Protein AF-A0AAU4K031-F1 (afdb_monomer_lite)

Sequence (189 aa):
MTPINFVARLWKDGKQGGTPITAAALNRLEDVIVAIIAAVSSKADLVAGKVPVDQLPERAIVRYLGSVASQSAMLALGGDESDWCVRTDTGTHWVIVGSNPTQIGSWKQIPLPLDAMSKAVADASYAPANPDVVINRDSGGVVTSVVENGLSTVLTRNSDGSLATVKRGDAPTKTVTRNSAGQITGVSA

Foldseek 3Di:
DDDDDDDDDQDAPDPPRHDRQDPVNVVVVVVVVVVVCVVPVVDADDDVNDGDPVPDPPPPPAAEQEEDQDPQRQLVTDDAFNHKYAHPVVRWIKGQCDGRSNDCVRIDIDDDPPVPDDVVNCCVPPPPPPVQWDFDADPVRHTQWIGGNNKIWGWDADPVRHTAWIDIHPDDIWGFDADPVRHTPDIDD

Organism: NCBI:txid1603258

Secondary structure (DSSP, 8-state):
----PPP----BSTTTT-PBPPHHHHHHHHHHHHHHHHHHHTS---BTTB--GGGS-S-----EEEEESSHHHHTT----TT-EEEETTTTEEEEE-SS-TTSGGGEEEEPPTTTT--HHHHHHHHS---TTEEEEE-TTS-EEEEEETTEEEEEEE-TTS-EEEEEETTSPPEEEEE-TTS-EEEEE-

Radius of gyration: 43.63 Å; chains: 1; bounding box: 110×40×116 Å

Structure (mmCIF, N/CA/C/O backbone):
data_AF-A0AAU4K031-F1
#
_entry.id   AF-A0AAU4K031-F1
#
loop_
_atom_site.group_PDB
_atom_site.id
_atom_site.type_symbol
_atom_site.label_atom_id
_atom_site.label_alt_id
_atom_site.label_comp_id
_atom_site.label_asym_id
_atom_site.label_entity_id
_atom_site.label_seq_id
_atom_site.pdbx_PDB_ins_code
_atom_site.Cartn_x
_atom_site.Cartn_y
_atom_site.Cartn_z
_atom_site.occupancy
_atom_site.B_iso_or_equiv
_atom_site.auth_seq_id
_atom_site.auth_comp_id
_atom_site.auth_asym_id
_atom_site.auth_atom_id
_atom_site.pdbx_PDB_model_num
ATOM 1 N N . MET A 1 1 ? 63.313 10.435 -70.907 1.00 53.31 1 MET A N 1
ATOM 2 C CA . MET A 1 1 ? 62.392 10.297 -69.758 1.00 53.31 1 MET A CA 1
ATOM 3 C C . MET A 1 1 ? 60.982 10.250 -70.309 1.00 53.31 1 MET A C 1
ATOM 5 O O . MET A 1 1 ? 60.543 11.239 -70.878 1.00 53.31 1 MET A O 1
ATOM 9 N N . THR A 1 2 ? 60.318 9.101 -70.239 1.00 53.84 2 THR A N 1
ATOM 10 C CA . THR A 1 2 ? 58.931 8.969 -70.709 1.00 53.84 2 THR A CA 1
ATOM 11 C C . THR A 1 2 ? 57.997 9.509 -69.622 1.00 53.84 2 THR A C 1
ATOM 13 O O . THR A 1 2 ? 58.198 9.142 -68.461 1.00 53.84 2 THR A O 1
ATOM 16 N N . PRO A 1 3 ? 57.017 10.377 -69.933 1.00 61.03 3 PRO A N 1
ATOM 17 C CA . PRO A 1 3 ? 56.119 10.912 -68.917 1.00 61.03 3 PRO A CA 1
ATOM 18 C C . PRO A 1 3 ? 55.279 9.782 -68.323 1.00 61.03 3 PRO A C 1
ATOM 20 O O . PRO A 1 3 ? 54.707 8.974 -69.057 1.00 61.03 3 PRO A O 1
ATOM 23 N N . ILE A 1 4 ? 55.193 9.724 -66.995 1.00 63.09 4 ILE A N 1
ATOM 24 C CA . ILE A 1 4 ? 54.251 8.832 -66.319 1.00 63.09 4 ILE A CA 1
ATOM 25 C C . ILE A 1 4 ? 52.882 9.512 -66.365 1.00 63.09 4 ILE A C 1
ATOM 27 O O . ILE A 1 4 ? 52.671 10.538 -65.724 1.00 63.09 4 ILE A O 1
ATOM 31 N N . ASN A 1 5 ? 51.956 8.940 -67.132 1.00 69.25 5 ASN A N 1
ATOM 32 C CA . ASN A 1 5 ? 50.565 9.379 -67.166 1.00 69.25 5 ASN A CA 1
ATOM 33 C C . ASN A 1 5 ? 49.775 8.670 -66.061 1.00 69.25 5 ASN A C 1
ATOM 35 O O . ASN A 1 5 ? 49.646 7.445 -66.072 1.00 69.25 5 ASN A O 1
ATOM 39 N N . PHE A 1 6 ? 49.210 9.436 -65.127 1.00 59.28 6 PHE A N 1
ATOM 40 C CA . PHE A 1 6 ? 48.265 8.913 -64.143 1.00 59.28 6 PHE A CA 1
ATOM 41 C C . PHE A 1 6 ? 46.843 9.023 -64.696 1.00 59.28 6 PHE A C 1
ATOM 43 O O . PHE A 1 6 ? 46.338 10.117 -64.931 1.00 59.28 6 PHE A O 1
ATOM 50 N N . VAL A 1 7 ? 46.188 7.881 -64.903 1.00 70.31 7 VAL A N 1
ATOM 51 C CA . VAL A 1 7 ? 44.761 7.833 -65.243 1.00 70.31 7 VAL A CA 1
ATOM 52 C C . VAL A 1 7 ? 43.967 7.845 -63.942 1.00 70.31 7 VAL A C 1
ATOM 54 O O . VAL A 1 7 ? 44.201 7.001 -63.073 1.00 70.31 7 VAL A O 1
ATOM 57 N N . ALA A 1 8 ? 43.028 8.783 -63.804 1.00 61.84 8 ALA A N 1
ATOM 58 C CA . ALA A 1 8 ? 42.133 8.830 -62.655 1.00 61.84 8 ALA A CA 1
ATOM 59 C C . ALA A 1 8 ? 41.358 7.507 -62.558 1.00 61.84 8 ALA A C 1
ATOM 61 O O . ALA A 1 8 ? 40.587 7.151 -63.451 1.00 61.84 8 ALA A O 1
ATOM 62 N N . ARG A 1 9 ? 41.585 6.749 -61.482 1.00 58.91 9 ARG A N 1
ATOM 63 C CA . ARG A 1 9 ? 40.807 5.542 -61.208 1.00 58.91 9 ARG A CA 1
ATOM 64 C C . ARG A 1 9 ? 39.519 5.953 -60.511 1.00 58.91 9 ARG A C 1
ATOM 66 O O . ARG A 1 9 ? 39.551 6.455 -59.393 1.00 58.91 9 ARG A O 1
ATOM 73 N N . LEU A 1 10 ? 38.392 5.739 -61.183 1.00 61.84 10 LEU A N 1
ATOM 74 C CA . LEU A 1 10 ? 37.075 5.863 -60.569 1.00 61.84 10 LEU A CA 1
ATOM 75 C C . LEU A 1 10 ? 36.896 4.674 -59.622 1.00 61.84 10 LEU A C 1
ATOM 77 O O . LEU A 1 10 ? 36.988 3.521 -60.049 1.00 61.84 10 LEU A O 1
ATOM 81 N N . TRP A 1 11 ? 36.692 4.954 -58.337 1.00 57.28 11 TRP A N 1
ATOM 82 C CA . TRP A 1 11 ? 36.375 3.936 -57.342 1.00 57.28 11 TRP A CA 1
ATOM 83 C C . TRP A 1 11 ? 35.035 3.298 -57.728 1.00 57.28 11 TRP A C 1
ATOM 85 O O . TRP A 1 11 ? 33.999 3.961 -57.743 1.00 57.28 11 TRP A O 1
ATOM 95 N N . LYS A 1 12 ? 35.079 2.030 -58.140 1.00 58.56 12 LYS A N 1
ATOM 96 C CA . LYS A 1 12 ? 33.889 1.247 -58.485 1.00 58.56 12 LYS A CA 1
ATOM 97 C C . LYS A 1 12 ? 33.329 0.591 -57.229 1.00 58.56 12 LYS A C 1
ATOM 99 O O . LYS A 1 12 ? 34.105 0.230 -56.342 1.00 58.56 12 LYS A O 1
ATOM 104 N N . ASP A 1 13 ? 32.014 0.410 -57.160 1.00 58.94 13 ASP A N 1
ATOM 105 C CA . ASP A 1 13 ? 31.416 -0.361 -56.078 1.00 58.94 13 ASP A CA 1
ATOM 106 C C . ASP A 1 13 ? 31.637 -1.876 -56.293 1.00 58.94 13 ASP A C 1
ATOM 108 O O . ASP A 1 13 ? 31.556 -2.424 -57.395 1.00 58.94 13 ASP A O 1
ATOM 112 N N . GLY A 1 14 ? 32.002 -2.568 -55.213 1.00 57.34 14 GLY A N 1
ATOM 113 C CA . GLY A 1 14 ? 32.128 -4.025 -55.183 1.00 57.34 14 GLY A CA 1
ATOM 114 C C . GLY A 1 14 ? 33.352 -4.640 -55.885 1.00 57.34 14 GLY A C 1
ATOM 115 O O . GLY A 1 14 ? 34.103 -4.024 -56.638 1.00 57.34 14 GLY A O 1
ATOM 116 N N . LYS A 1 15 ? 33.550 -5.941 -55.629 1.00 57.31 15 LYS A N 1
ATOM 117 C CA . LYS A 1 15 ? 34.706 -6.740 -56.087 1.00 57.31 15 LYS A CA 1
ATOM 118 C C . LYS A 1 15 ? 34.714 -7.014 -57.608 1.00 57.31 15 LYS A C 1
ATOM 120 O O . LYS A 1 15 ? 35.645 -7.647 -58.094 1.00 57.31 15 LYS A O 1
ATOM 125 N N . GLN A 1 16 ? 33.693 -6.576 -58.358 1.00 50.31 16 GLN A N 1
ATOM 126 C CA . GLN A 1 16 ? 33.458 -6.960 -59.764 1.00 50.31 16 GLN A CA 1
ATOM 127 C C . GLN A 1 16 ? 33.049 -5.805 -60.703 1.00 50.31 16 GLN A C 1
ATOM 129 O O . GLN A 1 16 ? 32.442 -6.031 -61.743 1.00 50.31 16 GLN A O 1
ATOM 134 N N . GLY A 1 17 ? 33.439 -4.563 -60.408 1.00 56.44 17 GLY A N 1
ATOM 135 C CA . GLY A 1 17 ? 33.515 -3.533 -61.447 1.00 56.44 17 GLY A CA 1
ATOM 136 C C . GLY A 1 17 ? 32.193 -2.902 -61.910 1.00 56.44 17 GLY A C 1
ATOM 137 O O . GLY A 1 17 ? 32.091 -2.581 -63.101 1.00 56.44 17 GLY A O 1
ATOM 138 N N . GLY A 1 18 ? 31.262 -2.645 -60.984 1.00 58.38 18 GLY A N 1
ATOM 139 C CA . GLY A 1 18 ? 30.008 -1.920 -61.221 1.00 58.38 18 GLY A CA 1
ATOM 140 C C . GLY A 1 18 ? 30.163 -0.457 -61.668 1.00 58.38 18 GLY A C 1
ATOM 141 O O . GLY A 1 18 ? 31.274 0.056 -61.866 1.00 58.38 18 GLY A O 1
ATOM 142 N N . THR A 1 19 ? 29.023 0.203 -61.894 1.00 65.50 19 THR A N 1
ATOM 143 C CA . THR A 1 19 ? 28.936 1.631 -62.243 1.00 65.50 19 THR A CA 1
ATOM 144 C C . THR A 1 19 ? 29.619 2.469 -61.157 1.00 65.50 19 THR A C 1
ATOM 146 O O . THR A 1 19 ? 29.352 2.243 -59.979 1.00 65.50 19 THR A O 1
ATOM 149 N N . PRO A 1 20 ? 30.486 3.441 -61.503 1.00 69.50 20 PRO A N 1
ATOM 150 C CA . PRO A 1 20 ? 31.055 4.344 -60.510 1.00 69.50 20 PRO A CA 1
ATOM 151 C C . PRO A 1 20 ? 29.947 5.006 -59.693 1.00 69.50 20 PRO A C 1
ATOM 153 O O . PRO A 1 20 ? 28.990 5.535 -60.267 1.00 69.50 20 PRO A O 1
ATOM 156 N N . ILE A 1 21 ? 30.078 4.996 -58.367 1.00 73.94 21 ILE A N 1
ATOM 157 C CA . ILE A 1 21 ? 29.174 5.766 -57.518 1.00 73.94 21 ILE A CA 1
ATOM 158 C C . ILE A 1 21 ? 29.272 7.240 -57.926 1.00 73.94 21 ILE A C 1
ATOM 160 O O . ILE A 1 21 ? 30.362 7.803 -58.044 1.00 73.94 21 ILE A O 1
ATOM 164 N N . THR A 1 22 ? 28.134 7.861 -58.223 1.00 82.00 22 THR A N 1
ATOM 165 C CA . THR A 1 22 ? 28.116 9.279 -58.589 1.00 82.00 22 THR A CA 1
ATOM 166 C C . THR A 1 22 ? 28.330 10.131 -57.341 1.00 82.00 22 THR A C 1
ATOM 168 O O . THR A 1 22 ? 27.946 9.733 -56.243 1.00 82.00 22 THR A O 1
ATOM 171 N N . ALA A 1 23 ? 28.879 11.339 -57.497 1.00 81.00 23 ALA A N 1
ATOM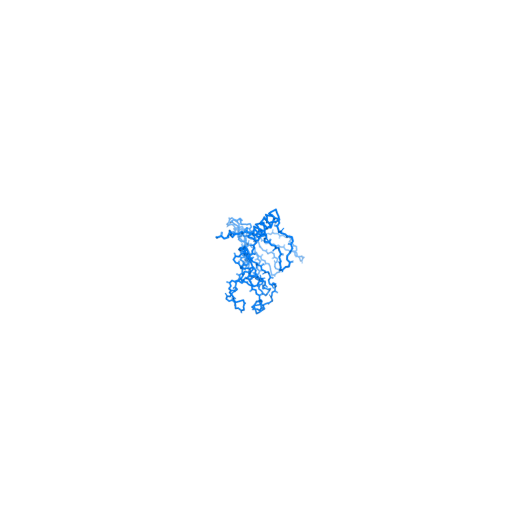 172 C CA . ALA A 1 23 ? 29.005 12.286 -56.384 1.00 81.00 23 ALA A CA 1
ATOM 173 C C . ALA A 1 23 ? 27.648 12.566 -55.707 1.00 81.00 23 ALA A C 1
ATOM 175 O O . ALA A 1 23 ? 27.561 12.648 -54.490 1.00 81.00 23 ALA A O 1
ATOM 176 N N . ALA A 1 24 ? 26.562 12.618 -56.485 1.00 82.31 24 ALA A N 1
ATOM 177 C CA . ALA A 1 24 ? 25.212 12.770 -55.947 1.00 82.31 24 ALA A CA 1
ATOM 178 C C . ALA A 1 24 ? 24.770 11.561 -55.103 1.00 82.31 24 ALA A C 1
ATOM 180 O O . ALA A 1 24 ? 24.148 11.734 -54.058 1.00 82.31 24 ALA A O 1
ATOM 181 N N . ALA A 1 25 ? 25.083 10.337 -55.540 1.00 83.88 25 ALA A N 1
ATOM 182 C CA . ALA A 1 25 ? 24.791 9.137 -54.765 1.00 83.88 25 ALA A CA 1
ATOM 183 C C . ALA A 1 25 ? 25.620 9.082 -53.475 1.00 83.88 25 ALA A C 1
ATOM 185 O O . ALA A 1 25 ? 25.079 8.707 -52.438 1.00 83.88 25 ALA A O 1
ATOM 186 N N . LEU A 1 26 ? 26.885 9.510 -53.528 1.00 85.56 26 LEU A N 1
ATOM 187 C CA . LEU A 1 26 ? 27.742 9.628 -52.352 1.00 85.56 26 LEU A CA 1
ATOM 188 C C . LEU A 1 26 ? 27.167 10.627 -51.338 1.00 85.56 26 LEU A C 1
ATOM 190 O O . LEU A 1 26 ? 26.950 10.248 -50.192 1.00 85.56 26 LEU A O 1
ATOM 194 N N . ASN A 1 27 ? 26.794 11.833 -51.777 1.00 89.81 27 ASN A N 1
ATOM 195 C CA . ASN A 1 27 ? 26.187 12.842 -50.902 1.00 89.81 27 ASN A CA 1
ATOM 196 C C . ASN A 1 27 ? 24.913 12.323 -50.222 1.00 89.81 27 ASN A C 1
ATOM 198 O O . ASN A 1 27 ? 24.730 12.511 -49.027 1.00 89.81 27 ASN A O 1
ATOM 202 N N . ARG A 1 28 ? 24.048 11.598 -50.949 1.00 90.88 28 ARG A N 1
ATOM 203 C CA . ARG A 1 28 ? 22.849 11.009 -50.330 1.00 90.88 28 ARG A CA 1
ATOM 204 C C . ARG A 1 28 ? 23.180 9.971 -49.262 1.00 90.88 28 ARG A C 1
ATOM 206 O O . ARG A 1 28 ? 22.441 9.865 -48.290 1.00 90.88 28 ARG A O 1
ATOM 213 N N . LEU A 1 29 ? 24.235 9.177 -49.448 1.00 92.19 29 LEU A N 1
ATOM 214 C CA . LEU A 1 29 ? 24.667 8.221 -48.428 1.00 92.19 29 LEU A CA 1
ATOM 215 C C . LEU A 1 29 ? 25.196 8.947 -47.190 1.00 92.19 29 LEU A C 1
ATOM 217 O O . LEU A 1 29 ? 24.849 8.556 -46.080 1.00 92.19 29 LEU A O 1
ATOM 221 N N . GLU A 1 30 ? 25.976 10.010 -47.375 1.00 93.50 30 GLU A N 1
ATOM 222 C CA . GLU A 1 30 ? 26.476 10.847 -46.281 1.00 93.50 30 GLU A CA 1
ATOM 223 C C . GLU A 1 30 ? 25.324 11.504 -45.506 1.00 93.50 30 GLU A C 1
ATOM 225 O O . GLU A 1 30 ? 25.268 11.386 -44.282 1.00 93.50 30 GLU A O 1
ATOM 230 N N . ASP A 1 31 ? 24.342 12.080 -46.205 1.00 95.50 31 ASP A N 1
ATOM 231 C CA . ASP A 1 31 ? 23.143 12.665 -45.593 1.00 95.50 31 ASP A CA 1
ATOM 232 C C . ASP A 1 31 ? 22.347 11.628 -44.786 1.00 95.50 31 ASP A C 1
ATOM 234 O O . ASP A 1 31 ? 21.909 11.890 -43.663 1.00 95.50 31 ASP A O 1
ATOM 238 N N . VAL A 1 32 ? 22.174 10.419 -45.334 1.00 96.19 32 VAL A N 1
ATOM 239 C CA . VAL A 1 32 ? 21.483 9.317 -44.647 1.00 96.19 32 VAL A CA 1
ATOM 240 C C . VAL A 1 32 ? 22.254 8.874 -43.404 1.00 96.19 32 VAL A C 1
ATOM 242 O O . VAL A 1 32 ? 21.637 8.643 -42.365 1.00 96.19 32 VAL A O 1
ATOM 245 N N . ILE A 1 33 ? 23.584 8.784 -43.474 1.00 96.38 33 ILE A N 1
ATOM 246 C CA . ILE A 1 33 ? 24.430 8.448 -42.321 1.00 96.38 33 ILE A CA 1
ATOM 247 C C . ILE A 1 33 ? 24.251 9.492 -41.216 1.00 96.38 33 ILE A C 1
ATOM 249 O O . ILE A 1 33 ? 24.015 9.124 -40.066 1.00 96.38 33 ILE A O 1
ATOM 253 N N . VAL A 1 34 ? 24.293 10.782 -41.558 1.00 96.19 34 VAL A N 1
ATOM 254 C CA . VAL A 1 34 ? 24.081 11.876 -40.599 1.00 96.19 34 VAL A CA 1
ATOM 255 C C . VAL A 1 34 ? 22.690 11.789 -39.963 1.00 96.19 34 VAL A C 1
ATOM 257 O O . VAL A 1 34 ? 22.566 11.883 -38.741 1.00 96.19 34 VAL A O 1
ATOM 260 N N . ALA A 1 35 ? 21.647 11.547 -40.762 1.00 95.31 35 ALA A N 1
ATOM 261 C CA . ALA A 1 35 ? 20.280 11.410 -40.266 1.00 95.31 35 ALA A CA 1
ATOM 262 C C . ALA A 1 35 ? 20.106 10.201 -39.329 1.00 95.31 35 ALA A C 1
ATOM 264 O O . ALA A 1 35 ? 19.444 10.311 -38.295 1.00 95.31 35 ALA A O 1
ATOM 265 N N . ILE A 1 36 ? 20.723 9.060 -39.653 1.00 95.88 36 ILE A N 1
ATOM 266 C CA . ILE A 1 36 ? 20.700 7.859 -38.806 1.00 95.88 36 ILE A CA 1
ATOM 267 C C . ILE A 1 36 ? 21.427 8.120 -37.487 1.00 95.88 36 ILE A C 1
ATOM 269 O O . ILE A 1 36 ? 20.885 7.796 -36.433 1.00 95.88 36 ILE A O 1
ATOM 273 N N . ILE A 1 37 ? 22.615 8.731 -37.524 1.00 95.25 37 ILE A N 1
ATOM 274 C CA . ILE A 1 37 ? 23.374 9.072 -36.312 1.00 95.25 37 ILE A CA 1
ATOM 275 C C . ILE A 1 37 ? 22.534 9.975 -35.409 1.00 95.25 37 ILE A C 1
ATOM 277 O O . ILE A 1 37 ? 22.386 9.684 -34.226 1.00 95.25 37 ILE A O 1
ATOM 281 N N . ALA A 1 38 ? 21.924 11.026 -35.960 1.00 95.00 38 ALA A N 1
ATOM 282 C CA . ALA A 1 38 ? 21.062 11.918 -35.191 1.00 95.00 38 ALA A CA 1
ATOM 283 C C . ALA A 1 38 ? 19.867 11.176 -34.561 1.00 95.00 38 ALA A C 1
ATOM 285 O O . ALA A 1 38 ? 19.539 11.406 -33.397 1.00 95.00 38 ALA A O 1
ATOM 286 N N . ALA A 1 39 ? 19.240 10.261 -35.306 1.00 93.88 39 ALA A N 1
ATOM 287 C CA . ALA A 1 39 ? 18.099 9.488 -34.826 1.00 93.88 39 ALA A CA 1
ATOM 288 C C . ALA A 1 39 ? 18.465 8.457 -33.745 1.00 93.88 39 ALA A C 1
ATOM 290 O O . ALA A 1 39 ? 17.648 8.205 -32.860 1.00 93.88 39 ALA A O 1
ATOM 291 N N . VAL A 1 40 ? 19.656 7.853 -33.817 1.00 93.94 40 VAL A N 1
ATOM 292 C CA . VAL A 1 40 ? 20.144 6.865 -32.839 1.00 93.94 40 VAL A CA 1
ATOM 293 C C . VAL A 1 40 ? 20.655 7.549 -31.573 1.00 93.94 40 VAL A C 1
ATOM 295 O O . VAL A 1 40 ? 20.330 7.094 -30.483 1.00 93.94 40 VAL A O 1
ATOM 298 N N . SER A 1 41 ? 21.353 8.682 -31.693 1.00 92.25 41 SER A N 1
ATOM 299 C CA . SER A 1 41 ? 21.871 9.449 -30.547 1.00 92.25 41 SER A CA 1
ATOM 300 C C . SER A 1 41 ? 20.783 9.976 -29.605 1.00 92.25 41 SER A C 1
ATOM 302 O O . SER A 1 41 ? 21.081 10.370 -28.483 1.00 92.25 41 SER A O 1
ATOM 304 N N . SER A 1 42 ? 19.519 10.009 -30.040 1.00 91.06 42 SER A N 1
ATOM 305 C CA . SER A 1 42 ? 18.380 10.397 -29.201 1.00 91.06 42 SER A CA 1
ATOM 306 C C . SER A 1 42 ? 17.690 9.205 -28.514 1.00 91.06 42 SER A C 1
ATOM 308 O O . SER A 1 42 ? 16.579 9.365 -27.999 1.00 91.06 42 SER A O 1
ATOM 310 N N . LYS A 1 43 ? 18.239 7.989 -28.613 1.00 91.62 43 LYS A N 1
ATOM 311 C CA . LYS A 1 43 ? 17.681 6.760 -28.026 1.00 91.62 43 LYS A CA 1
ATOM 312 C C . LYS A 1 43 ? 18.514 6.333 -26.818 1.00 91.62 43 LYS A C 1
ATOM 314 O O . LYS A 1 43 ? 19.629 6.801 -26.636 1.00 91.62 43 LYS A O 1
ATOM 319 N N . ALA A 1 44 ? 17.949 5.450 -25.999 1.00 93.19 44 ALA A N 1
ATOM 320 C CA . ALA A 1 44 ? 18.710 4.763 -24.964 1.00 93.19 44 ALA A CA 1
ATOM 321 C C . ALA A 1 44 ? 19.641 3.717 -25.598 1.00 93.19 44 ALA A C 1
ATOM 323 O O . ALA A 1 44 ? 19.284 3.086 -26.599 1.00 93.19 44 ALA A O 1
ATOM 324 N N . ASP A 1 45 ? 20.804 3.522 -24.990 1.00 93.81 45 ASP A N 1
ATOM 325 C CA . ASP A 1 45 ? 21.762 2.491 -25.362 1.00 93.81 45 ASP A CA 1
ATOM 326 C C . ASP A 1 45 ? 21.306 1.113 -24.874 1.00 93.81 45 ASP A C 1
ATOM 328 O O . ASP A 1 45 ? 20.493 0.970 -23.958 1.00 93.81 45 ASP A O 1
ATOM 332 N N . LEU A 1 46 ? 21.863 0.066 -25.486 1.00 93.38 46 LEU A N 1
ATOM 333 C CA . LEU A 1 46 ? 21.673 -1.310 -25.043 1.00 93.38 46 LEU A CA 1
ATOM 334 C C . LEU A 1 46 ? 23.013 -1.940 -24.665 1.00 93.38 46 LEU A C 1
ATOM 336 O O . LEU A 1 46 ? 23.935 -2.001 -25.477 1.00 93.38 46 LEU A O 1
ATOM 340 N N . VAL A 1 47 ? 23.087 -2.509 -23.464 1.00 94.12 47 VAL A N 1
ATOM 341 C CA . VAL A 1 47 ? 24.198 -3.345 -22.996 1.00 94.12 47 VAL A CA 1
ATOM 342 C C . VAL A 1 47 ? 23.663 -4.758 -22.809 1.00 94.12 47 VAL A C 1
ATOM 344 O O . VAL A 1 47 ? 22.738 -4.989 -22.034 1.00 94.12 47 VAL A O 1
ATOM 347 N N . ALA A 1 48 ? 24.201 -5.712 -23.574 1.00 92.06 48 ALA A N 1
ATOM 348 C CA . ALA A 1 48 ? 23.728 -7.102 -23.592 1.00 92.06 48 ALA A CA 1
ATOM 349 C C . ALA A 1 48 ? 22.204 -7.244 -23.832 1.00 92.06 48 ALA A C 1
ATOM 351 O O . ALA A 1 48 ? 21.544 -8.104 -23.251 1.00 92.06 48 ALA A O 1
ATOM 352 N N . GLY A 1 49 ? 21.636 -6.385 -24.688 1.00 92.88 49 GLY A N 1
ATOM 353 C CA . GLY A 1 49 ? 20.211 -6.415 -25.040 1.00 92.88 49 GLY A CA 1
ATOM 354 C C . GLY A 1 49 ? 19.275 -5.770 -24.014 1.00 92.88 49 GLY A C 1
ATOM 355 O O . GLY A 1 49 ? 18.063 -5.943 -24.120 1.00 92.88 49 GLY A O 1
ATOM 356 N N . LYS A 1 50 ? 19.806 -5.031 -23.033 1.00 86.88 50 LYS A N 1
ATOM 357 C CA . LYS A 1 50 ? 19.024 -4.312 -22.017 1.00 86.88 50 LYS A CA 1
ATOM 358 C C . LYS A 1 50 ? 19.406 -2.838 -21.966 1.00 86.88 50 LYS A C 1
ATOM 360 O O . LYS A 1 50 ? 20.566 -2.512 -22.186 1.00 86.88 50 LYS A O 1
ATOM 365 N N . VAL A 1 51 ? 18.442 -1.983 -21.626 1.00 91.25 51 VAL A N 1
ATOM 366 C CA . VAL A 1 51 ? 18.689 -0.565 -21.329 1.00 91.25 51 VAL A CA 1
ATOM 367 C C . VAL A 1 51 ? 19.369 -0.459 -19.956 1.00 91.25 51 VAL A C 1
ATOM 369 O O . VAL A 1 51 ? 18.818 -0.995 -18.988 1.00 91.25 51 VAL A O 1
ATOM 372 N N . PRO A 1 52 ? 20.552 0.173 -19.851 1.00 89.69 52 PRO A N 1
ATOM 373 C CA . PRO A 1 52 ? 21.176 0.512 -18.575 1.00 89.69 52 PRO A CA 1
ATOM 374 C C . PRO A 1 52 ? 20.245 1.322 -17.658 1.00 89.69 52 PRO A C 1
ATOM 376 O O . PRO A 1 52 ? 19.477 2.167 -18.112 1.00 89.69 52 PRO A O 1
ATOM 379 N N . VAL A 1 53 ? 20.287 1.048 -16.351 1.00 79.75 53 VAL A N 1
ATOM 380 C CA . VAL A 1 53 ? 19.335 1.618 -15.375 1.00 79.75 53 VAL A CA 1
ATOM 381 C C . VAL A 1 53 ? 19.482 3.138 -15.236 1.00 79.75 53 VAL A C 1
ATOM 383 O O . VAL A 1 53 ? 18.497 3.823 -14.993 1.00 79.75 53 VAL A O 1
ATOM 386 N N . ASP A 1 54 ? 20.678 3.677 -15.454 1.00 85.19 54 ASP A N 1
ATOM 387 C CA . ASP A 1 54 ? 20.979 5.114 -15.470 1.00 85.19 54 ASP A CA 1
ATOM 388 C C . ASP A 1 54 ? 20.327 5.871 -16.640 1.00 85.19 54 ASP A C 1
ATOM 390 O O . ASP A 1 54 ? 20.193 7.091 -16.587 1.00 85.19 54 ASP A O 1
ATOM 394 N N . GLN A 1 55 ? 19.879 5.159 -17.680 1.00 90.19 55 GLN A N 1
ATOM 395 C CA . GLN A 1 55 ? 19.108 5.723 -18.792 1.00 90.19 55 GLN A CA 1
ATOM 396 C C . GLN A 1 55 ? 17.589 5.639 -18.572 1.00 90.19 55 GLN A C 1
ATOM 398 O O . GLN A 1 55 ? 16.813 6.135 -19.395 1.00 90.19 55 GLN A O 1
ATOM 403 N N . LEU A 1 56 ? 17.143 5.019 -17.473 1.00 82.75 56 LEU A N 1
ATOM 404 C CA . LEU A 1 56 ? 15.744 5.023 -17.063 1.00 82.75 56 LEU A CA 1
ATOM 405 C C . LEU A 1 56 ? 15.453 6.291 -16.243 1.00 82.75 56 LEU A C 1
ATOM 407 O O . LEU A 1 56 ? 16.265 6.689 -15.410 1.00 82.75 56 LEU A O 1
ATOM 411 N N . PRO A 1 57 ? 14.286 6.936 -16.423 1.00 81.56 57 PRO A N 1
ATOM 412 C CA . PRO A 1 57 ? 13.853 7.987 -15.509 1.00 81.56 57 PRO A CA 1
ATOM 413 C C . PRO A 1 57 ? 13.795 7.456 -14.067 1.00 81.56 57 PRO A C 1
ATOM 415 O O . PRO A 1 57 ? 13.320 6.341 -13.868 1.00 81.56 57 PRO A O 1
ATOM 418 N N . GLU A 1 58 ? 14.142 8.272 -13.062 1.00 66.12 58 GLU A N 1
ATOM 419 C CA . GLU A 1 58 ? 14.106 7.943 -11.613 1.00 66.12 58 GLU A CA 1
ATOM 420 C C . GLU A 1 58 ? 12.716 7.558 -11.057 1.00 66.12 58 GLU A C 1
ATOM 422 O O . GLU A 1 58 ? 12.507 7.434 -9.850 1.00 66.12 58 GLU A O 1
ATOM 427 N N . ARG A 1 59 ? 11.713 7.370 -11.916 1.00 60.56 59 ARG A N 1
ATOM 428 C CA . ARG A 1 59 ? 10.400 6.903 -11.500 1.00 60.56 59 ARG A CA 1
ATOM 429 C C . ARG A 1 59 ? 10.546 5.443 -11.081 1.00 60.56 59 ARG A C 1
ATOM 431 O O . ARG A 1 59 ? 10.658 4.573 -11.939 1.00 60.56 59 ARG A O 1
ATOM 438 N N . ALA A 1 60 ? 10.538 5.204 -9.771 1.00 54.94 60 ALA A N 1
ATOM 439 C CA . ALA A 1 60 ? 10.494 3.868 -9.198 1.00 54.94 60 ALA A CA 1
ATOM 440 C C . ALA A 1 60 ? 9.463 3.027 -9.964 1.00 54.94 60 ALA A C 1
ATOM 442 O O . ALA A 1 60 ? 8.285 3.398 -10.055 1.00 54.94 60 ALA A O 1
ATOM 443 N N . ILE A 1 61 ? 9.911 1.920 -10.560 1.00 65.06 61 ILE A N 1
ATOM 444 C CA . ILE A 1 61 ? 9.012 0.899 -11.090 1.00 65.06 61 ILE A CA 1
ATOM 445 C C . ILE A 1 61 ? 8.426 0.214 -9.858 1.00 65.06 61 ILE A C 1
ATOM 447 O O . ILE A 1 61 ? 8.912 -0.812 -9.413 1.00 65.06 61 ILE A O 1
ATOM 451 N N . VAL A 1 62 ? 7.427 0.848 -9.248 1.00 80.75 62 VAL A N 1
ATOM 452 C CA . VAL A 1 62 ? 6.735 0.311 -8.079 1.00 80.75 62 VAL A CA 1
ATOM 453 C C . VAL A 1 62 ? 5.755 -0.735 -8.576 1.00 80.75 62 VAL A C 1
ATOM 455 O O . VAL A 1 62 ? 4.761 -0.400 -9.229 1.00 80.75 62 VAL A O 1
ATOM 458 N N . ARG A 1 63 ? 6.004 -2.005 -8.264 1.00 88.56 63 ARG A N 1
ATOM 459 C CA . ARG A 1 63 ? 5.070 -3.088 -8.553 1.00 88.56 63 ARG A CA 1
ATOM 460 C C . ARG A 1 63 ? 4.352 -3.524 -7.284 1.00 88.56 63 ARG A C 1
ATOM 462 O O . ARG A 1 63 ? 4.928 -3.656 -6.206 1.00 88.56 63 ARG A O 1
ATOM 469 N N . TYR A 1 64 ? 3.061 -3.789 -7.438 1.00 93.81 64 TYR A N 1
ATOM 470 C CA . TYR A 1 64 ? 2.278 -4.470 -6.420 1.00 93.81 64 TYR A CA 1
ATOM 471 C C . TYR A 1 64 ? 2.497 -5.983 -6.531 1.00 93.81 64 TYR A C 1
ATOM 473 O O . TYR A 1 64 ? 2.191 -6.585 -7.560 1.00 93.81 64 TYR A O 1
ATOM 481 N N . LEU A 1 65 ? 3.027 -6.591 -5.471 1.00 95.00 65 LEU A N 1
ATOM 482 C CA . LEU A 1 65 ? 3.364 -8.017 -5.396 1.00 95.00 65 LEU A CA 1
ATOM 483 C C . LEU A 1 65 ? 2.176 -8.902 -4.985 1.00 95.00 65 LEU A C 1
ATOM 485 O O . LEU A 1 65 ? 2.280 -10.126 -5.027 1.00 95.00 65 LEU A O 1
ATOM 489 N N . GLY A 1 66 ? 1.049 -8.298 -4.594 1.00 95.88 66 GLY A N 1
ATOM 490 C CA . GLY A 1 66 ? -0.159 -9.003 -4.170 1.00 95.88 66 GLY A CA 1
ATOM 491 C C . GLY A 1 66 ? -0.437 -8.928 -2.666 1.00 95.88 66 GLY A C 1
ATOM 492 O O . GLY A 1 66 ? 0.211 -8.202 -1.907 1.00 95.88 66 GLY A O 1
ATOM 493 N N . SER A 1 67 ? -1.450 -9.684 -2.246 1.00 97.50 67 SER A N 1
ATOM 494 C CA . SER A 1 67 ? -1.851 -9.842 -0.846 1.00 97.50 67 SER A CA 1
ATOM 495 C C . SER A 1 67 ? -1.409 -11.203 -0.324 1.00 97.50 67 SER A C 1
ATOM 497 O O . SER A 1 67 ? -1.644 -12.223 -0.970 1.00 97.50 67 SER A O 1
ATOM 499 N N . VAL A 1 68 ? -0.805 -11.227 0.860 1.00 97.94 68 VAL A N 1
ATOM 500 C CA . VAL A 1 68 ? -0.293 -12.435 1.511 1.00 97.94 68 VAL A CA 1
ATOM 501 C C . VAL A 1 68 ? -0.875 -12.591 2.912 1.00 97.94 68 VAL A C 1
ATOM 503 O O . VAL A 1 68 ? -1.081 -11.619 3.636 1.00 97.94 68 VAL A O 1
ATOM 506 N N . ALA A 1 69 ? -1.121 -13.839 3.307 1.00 97.12 69 ALA A N 1
ATOM 507 C CA . ALA A 1 69 ? -1.782 -14.171 4.569 1.00 97.12 69 ALA A CA 1
ATOM 508 C C . ALA A 1 69 ? -0.827 -14.306 5.770 1.00 97.12 69 ALA A C 1
ATOM 510 O O . ALA A 1 69 ? -1.266 -14.693 6.847 1.00 97.12 69 ALA A O 1
ATOM 511 N N . SER A 1 70 ? 0.480 -14.070 5.604 1.00 97.50 70 SER A N 1
ATOM 512 C CA . SER A 1 70 ? 1.456 -14.143 6.702 1.00 97.50 70 SER A CA 1
ATOM 513 C C . SER A 1 70 ? 2.781 -13.457 6.361 1.00 97.50 70 SER A C 1
ATOM 515 O O . SER A 1 70 ? 3.112 -13.263 5.188 1.00 97.50 70 SER A O 1
ATOM 517 N N . GLN A 1 71 ? 3.601 -13.178 7.383 1.00 97.75 71 GLN A N 1
ATOM 518 C CA . GLN A 1 71 ? 4.988 -12.733 7.193 1.00 97.75 71 GLN A CA 1
ATOM 519 C C . GLN A 1 71 ? 5.826 -13.749 6.405 1.00 97.75 71 GLN A C 1
ATOM 521 O O . GLN A 1 71 ? 6.607 -13.356 5.548 1.00 97.75 71 GLN A O 1
ATOM 526 N N . SER A 1 72 ? 5.675 -15.051 6.666 1.00 98.00 72 SER A N 1
ATOM 527 C CA . SER A 1 72 ? 6.438 -16.072 5.935 1.00 98.00 72 SER A CA 1
ATOM 528 C C . SER A 1 72 ? 6.124 -16.045 4.439 1.00 98.00 72 SER A C 1
ATOM 530 O O . SER A 1 72 ? 7.026 -16.226 3.629 1.00 98.00 72 SER A O 1
ATOM 532 N N . ALA A 1 73 ? 4.861 -15.804 4.074 1.00 98.00 73 ALA A N 1
ATOM 533 C CA . ALA A 1 73 ? 4.456 -15.657 2.681 1.00 98.00 73 ALA A CA 1
ATOM 534 C C . ALA A 1 73 ? 4.976 -14.345 2.069 1.00 98.00 73 ALA A C 1
ATOM 536 O O . ALA A 1 73 ? 5.391 -14.349 0.917 1.00 98.00 73 ALA A O 1
ATOM 537 N N . MET A 1 74 ? 5.029 -13.252 2.842 1.00 98.25 74 MET A N 1
ATOM 538 C CA . MET A 1 74 ? 5.660 -11.991 2.425 1.00 98.25 74 MET A CA 1
ATOM 539 C C . MET A 1 74 ? 7.149 -12.170 2.098 1.00 98.25 74 MET A C 1
ATOM 541 O O . MET A 1 74 ? 7.595 -11.746 1.040 1.00 98.25 74 MET A O 1
ATOM 545 N N . LEU A 1 75 ? 7.909 -12.840 2.970 1.00 97.94 75 LEU A N 1
ATOM 546 C CA . LEU A 1 75 ? 9.347 -13.084 2.774 1.00 97.94 75 LEU A CA 1
ATOM 547 C C . LEU A 1 75 ? 9.651 -14.067 1.629 1.00 97.94 75 LEU A C 1
ATOM 549 O O . LEU A 1 75 ? 10.803 -14.206 1.230 1.00 97.94 75 LEU A O 1
ATOM 553 N N . ALA A 1 76 ? 8.637 -14.761 1.107 1.00 97.69 76 ALA A N 1
ATOM 554 C CA . ALA A 1 76 ? 8.762 -15.609 -0.074 1.00 97.69 76 ALA A CA 1
ATOM 555 C C . ALA A 1 76 ? 8.520 -14.845 -1.391 1.00 97.69 76 ALA A C 1
ATOM 557 O O . ALA A 1 76 ? 8.730 -15.411 -2.465 1.00 97.69 76 ALA A O 1
ATOM 558 N N . LEU A 1 77 ? 8.069 -13.584 -1.335 1.00 95.38 77 LEU A N 1
ATOM 559 C CA . LEU A 1 77 ? 7.865 -12.754 -2.522 1.00 95.38 77 LEU A CA 1
ATOM 560 C C . LEU A 1 77 ? 9.213 -12.319 -3.115 1.00 95.38 77 LEU A C 1
ATOM 562 O O . LEU A 1 77 ? 10.102 -11.858 -2.402 1.00 95.38 77 LEU A O 1
ATOM 566 N N . GLY A 1 78 ? 9.344 -12.429 -4.439 1.00 90.12 78 GLY A N 1
ATOM 567 C CA . GLY A 1 78 ? 10.453 -11.847 -5.195 1.00 90.12 78 GLY A CA 1
ATOM 568 C C . GLY A 1 78 ? 10.076 -10.470 -5.740 1.00 90.12 78 GLY A C 1
ATOM 569 O O . GLY A 1 78 ? 9.085 -10.345 -6.464 1.00 90.12 78 GLY A O 1
ATOM 570 N N . GLY A 1 79 ? 10.870 -9.452 -5.426 1.00 89.94 79 GLY A N 1
ATOM 571 C CA . GLY A 1 79 ? 10.651 -8.079 -5.870 1.00 89.94 79 GLY A CA 1
ATOM 572 C C . GLY A 1 79 ? 11.904 -7.229 -5.730 1.00 89.94 79 GLY A C 1
ATOM 573 O O . GLY A 1 79 ? 12.868 -7.648 -5.086 1.00 89.94 79 GLY A O 1
ATOM 574 N N . ASP A 1 80 ? 11.862 -6.058 -6.352 1.00 89.94 80 ASP A N 1
ATOM 575 C CA . ASP A 1 80 ? 12.932 -5.065 -6.294 1.00 89.94 80 ASP A CA 1
ATOM 576 C C . ASP A 1 80 ? 12.627 -4.001 -5.225 1.00 89.94 80 ASP A C 1
ATOM 578 O O . ASP A 1 80 ? 11.537 -3.956 -4.649 1.00 89.94 80 ASP A O 1
ATOM 582 N N . GLU A 1 81 ? 13.603 -3.144 -4.924 1.00 90.88 81 GLU A N 1
ATOM 583 C CA . GLU A 1 81 ? 13.402 -2.018 -4.011 1.00 90.88 81 GLU A CA 1
ATOM 584 C C . GLU A 1 81 ? 12.224 -1.145 -4.473 1.00 90.88 81 GLU A C 1
ATOM 586 O O . GLU A 1 81 ? 12.077 -0.841 -5.654 1.00 90.88 81 GLU A O 1
ATOM 591 N N . SER A 1 82 ? 11.397 -0.711 -3.522 1.00 90.81 82 SER A N 1
ATOM 592 C CA . SER A 1 82 ? 10.120 -0.009 -3.715 1.00 90.81 82 SER A CA 1
ATOM 593 C C . SER A 1 82 ? 8.919 -0.862 -4.147 1.00 90.81 82 SER A C 1
ATOM 595 O O . SER A 1 82 ? 7.805 -0.335 -4.134 1.00 90.81 82 SER A O 1
ATOM 597 N N . ASP A 1 83 ? 9.068 -2.157 -4.453 1.00 93.06 83 ASP A N 1
ATOM 598 C CA . ASP A 1 83 ? 7.909 -3.051 -4.608 1.00 93.06 83 ASP A CA 1
ATOM 599 C C . ASP A 1 83 ? 7.170 -3.217 -3.266 1.00 93.06 83 ASP A C 1
ATOM 601 O O . ASP A 1 83 ? 7.764 -3.137 -2.187 1.00 93.06 83 ASP A O 1
ATOM 605 N N . TRP A 1 84 ? 5.856 -3.453 -3.309 1.00 95.38 84 TRP A N 1
ATOM 606 C CA . TRP A 1 84 ? 5.028 -3.498 -2.098 1.00 95.38 84 TRP A CA 1
ATOM 607 C C . TRP A 1 84 ? 3.979 -4.611 -2.114 1.00 95.38 84 TRP A C 1
ATOM 609 O O . TRP A 1 84 ? 3.520 -5.054 -3.167 1.00 95.38 84 TRP A O 1
ATOM 619 N N . CYS A 1 85 ? 3.568 -5.055 -0.927 1.00 96.19 85 CYS A N 1
ATOM 620 C CA . CYS A 1 85 ? 2.511 -6.046 -0.735 1.00 96.19 85 CYS A CA 1
ATOM 621 C C . CYS A 1 85 ? 1.568 -5.663 0.413 1.00 96.19 85 CYS A C 1
ATOM 623 O O . CYS A 1 85 ? 1.883 -4.810 1.249 1.00 96.19 85 CYS A O 1
ATOM 625 N N . VAL A 1 86 ? 0.432 -6.355 0.495 1.00 96.06 86 VAL A N 1
ATOM 626 C CA . VAL A 1 86 ? -0.502 -6.259 1.625 1.00 96.06 86 VAL A CA 1
ATOM 627 C C . VAL A 1 86 ? -0.420 -7.524 2.468 1.00 96.06 86 VAL A C 1
ATOM 629 O O . VAL A 1 86 ? -0.494 -8.634 1.946 1.00 96.06 86 VAL A O 1
ATOM 632 N N . ARG A 1 87 ? -0.320 -7.359 3.783 1.00 95.00 87 ARG A N 1
ATOM 633 C CA . ARG A 1 87 ? -0.401 -8.442 4.761 1.00 95.00 87 ARG A CA 1
ATOM 634 C C . ARG A 1 87 ? -1.800 -8.492 5.362 1.00 95.00 87 ARG A C 1
ATOM 636 O O . ARG A 1 87 ? -2.153 -7.668 6.204 1.00 95.00 87 ARG A O 1
ATOM 643 N N . THR A 1 88 ? -2.614 -9.452 4.925 1.00 94.06 88 THR A N 1
ATOM 644 C CA . THR A 1 88 ? -4.031 -9.544 5.326 1.00 94.06 88 THR A CA 1
ATOM 645 C C . THR A 1 88 ? -4.223 -10.061 6.749 1.00 94.06 88 THR A C 1
ATOM 647 O O . THR A 1 88 ? -5.269 -9.823 7.335 1.00 94.06 88 THR A O 1
ATOM 650 N N . ASP A 1 89 ? -3.222 -10.737 7.319 1.00 93.19 89 ASP A N 1
ATOM 651 C CA . ASP A 1 89 ? -3.204 -11.169 8.724 1.00 93.19 89 ASP A CA 1
ATOM 652 C C . ASP A 1 89 ? -3.162 -10.000 9.714 1.00 93.19 89 ASP A C 1
ATOM 654 O O . ASP A 1 89 ? -3.580 -10.138 10.859 1.00 93.19 89 ASP A O 1
ATOM 658 N N . THR A 1 90 ? -2.663 -8.848 9.270 1.00 89.06 90 THR A N 1
ATOM 659 C CA . THR A 1 90 ? -2.508 -7.639 10.094 1.00 89.06 90 THR A CA 1
ATOM 660 C C . THR A 1 90 ? -3.241 -6.428 9.523 1.00 89.06 90 THR A C 1
ATOM 662 O O . THR A 1 90 ? -3.342 -5.414 10.200 1.00 89.06 90 THR A O 1
ATOM 665 N N . GLY A 1 91 ? -3.744 -6.506 8.287 1.00 87.69 91 GLY A N 1
ATOM 666 C CA . GLY A 1 91 ? -4.334 -5.365 7.584 1.00 87.69 91 GLY A CA 1
ATOM 667 C C . GLY A 1 91 ? -3.311 -4.291 7.200 1.00 87.69 91 GLY A C 1
ATOM 668 O O . GLY A 1 91 ? -3.685 -3.139 7.020 1.00 87.69 91 GLY A O 1
ATOM 669 N N . THR A 1 92 ? -2.025 -4.640 7.093 1.00 90.44 92 THR A N 1
ATOM 670 C CA . THR A 1 92 ? -0.932 -3.665 6.927 1.00 90.44 92 THR A CA 1
ATOM 671 C C . THR A 1 92 ? -0.316 -3.704 5.531 1.00 90.44 92 THR A C 1
ATOM 673 O O . THR A 1 92 ? -0.330 -4.729 4.847 1.00 90.44 92 THR A O 1
ATOM 676 N N . HIS A 1 93 ? 0.247 -2.576 5.097 1.00 93.81 93 HIS A N 1
ATOM 677 C CA . HIS A 1 93 ? 1.002 -2.468 3.847 1.00 93.81 93 HIS A CA 1
ATOM 678 C C . HIS A 1 93 ? 2.504 -2.516 4.139 1.00 93.81 93 HIS A C 1
ATOM 680 O O . HIS A 1 93 ? 2.961 -1.959 5.139 1.00 93.81 93 HIS A O 1
ATOM 686 N N . TRP A 1 94 ? 3.274 -3.160 3.264 1.00 95.56 94 TRP A N 1
ATOM 687 C CA . TRP A 1 94 ? 4.722 -3.319 3.409 1.00 95.56 94 TRP A CA 1
ATOM 688 C C . TRP A 1 94 ? 5.431 -3.035 2.090 1.00 95.56 94 TRP A C 1
ATOM 690 O O . TRP A 1 94 ? 4.949 -3.455 1.044 1.00 95.56 94 TRP A O 1
ATOM 700 N N . VAL A 1 95 ? 6.573 -2.352 2.152 1.00 9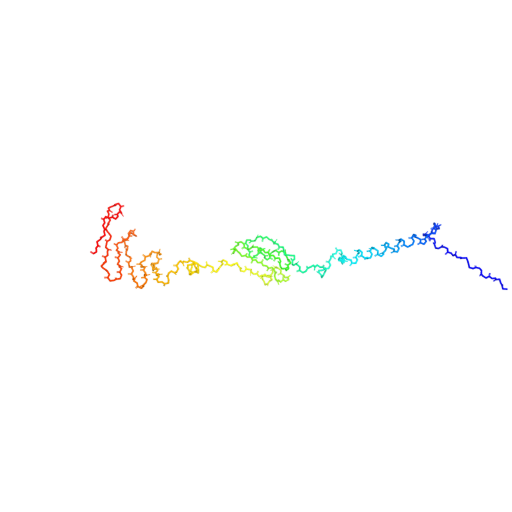6.38 95 VAL A N 1
ATOM 701 C CA . VAL A 1 95 ? 7.413 -1.992 0.999 1.00 96.38 95 VAL A CA 1
ATOM 702 C C . VAL A 1 95 ? 8.834 -2.532 1.175 1.00 96.38 95 VAL A C 1
ATOM 704 O O . VAL A 1 95 ? 9.345 -2.557 2.298 1.00 96.38 95 VAL A O 1
ATOM 707 N N . ILE A 1 96 ? 9.466 -2.970 0.086 1.00 95.44 96 ILE A N 1
ATOM 708 C CA . ILE A 1 96 ? 10.871 -3.388 0.061 1.00 95.44 96 ILE A CA 1
ATOM 709 C C . ILE A 1 96 ? 11.755 -2.134 0.077 1.00 95.44 96 ILE A C 1
ATOM 711 O O . ILE A 1 96 ? 11.630 -1.267 -0.780 1.00 95.44 96 ILE A O 1
ATOM 715 N N . VAL A 1 97 ? 12.653 -2.038 1.054 1.00 94.56 97 VAL A N 1
ATOM 716 C CA . VAL A 1 97 ? 13.611 -0.929 1.250 1.00 94.56 97 VAL A CA 1
ATOM 717 C C . VAL A 1 97 ? 15.067 -1.403 1.274 1.00 94.56 97 VAL A C 1
ATOM 719 O O . VAL A 1 97 ? 15.975 -0.622 1.535 1.00 94.56 97 VAL A O 1
ATOM 722 N N . GLY A 1 98 ? 15.294 -2.704 1.096 1.00 92.50 98 GLY A N 1
ATOM 723 C CA . GLY A 1 98 ? 16.617 -3.316 1.126 1.00 92.50 98 GLY A CA 1
ATOM 724 C C . GLY A 1 98 ? 16.784 -4.337 0.010 1.00 92.50 98 GLY A C 1
ATOM 725 O O . GLY A 1 98 ? 15.821 -4.760 -0.621 1.00 92.50 98 GLY A O 1
ATOM 726 N N . SER A 1 99 ? 18.022 -4.767 -0.208 1.00 90.00 99 SER A N 1
ATOM 727 C CA . SER A 1 99 ? 18.396 -5.595 -1.358 1.00 90.00 99 SER A CA 1
ATOM 728 C C . SER A 1 99 ? 18.014 -7.075 -1.248 1.00 90.00 99 SER A C 1
ATOM 730 O O . SER A 1 99 ? 18.130 -7.797 -2.236 1.00 90.00 99 SER A O 1
ATOM 732 N N . ASN A 1 100 ? 17.580 -7.558 -0.075 1.00 94.12 100 ASN A N 1
ATOM 733 C CA . ASN A 1 100 ? 17.221 -8.965 0.118 1.00 94.12 100 ASN A CA 1
ATOM 734 C C . ASN A 1 100 ? 15.800 -9.140 0.691 1.00 94.12 100 ASN A C 1
ATOM 736 O O . ASN A 1 100 ? 15.646 -9.176 1.919 1.00 94.12 100 ASN A O 1
ATOM 740 N N . PRO A 1 101 ? 14.765 -9.314 -0.153 1.00 94.75 101 PRO A N 1
ATOM 741 C CA . PRO A 1 101 ? 13.378 -9.438 0.296 1.00 94.75 101 PRO A CA 1
ATOM 742 C C . PRO A 1 101 ? 13.083 -10.734 1.064 1.00 94.75 101 PRO A C 1
ATOM 744 O O . PRO A 1 101 ? 12.030 -10.842 1.689 1.00 94.75 101 PRO A O 1
ATOM 747 N N . THR A 1 102 ? 14.012 -11.694 1.124 1.00 96.94 102 THR A N 1
ATOM 748 C CA . THR A 1 102 ? 13.840 -12.877 1.982 1.00 96.94 102 THR A CA 1
ATOM 749 C C . THR A 1 102 ? 14.083 -12.577 3.464 1.00 96.94 102 THR A C 1
ATOM 751 O O . THR A 1 102 ? 13.872 -13.439 4.316 1.00 96.94 102 THR A O 1
ATOM 754 N N . GLN A 1 103 ? 14.555 -11.370 3.795 1.00 97.00 103 GLN A N 1
ATOM 755 C CA . GLN A 1 103 ? 14.857 -10.932 5.155 1.00 97.00 103 GLN A CA 1
ATOM 756 C C . GLN A 1 103 ? 13.915 -9.806 5.580 1.00 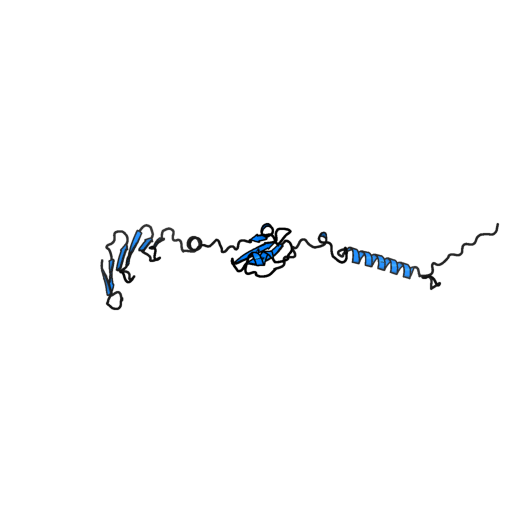97.00 103 GLN A C 1
ATOM 758 O O . GLN A 1 103 ? 13.779 -8.808 4.880 1.00 97.00 103 GLN A O 1
ATOM 763 N N . ILE A 1 104 ? 13.327 -9.912 6.776 1.00 96.62 104 ILE A N 1
ATOM 764 C CA . ILE A 1 104 ? 12.401 -8.892 7.305 1.00 96.62 104 ILE A CA 1
ATOM 765 C C . ILE A 1 104 ? 13.044 -7.503 7.432 1.00 96.62 104 ILE A C 1
ATOM 767 O O . ILE A 1 104 ? 12.350 -6.503 7.308 1.00 96.62 104 ILE A O 1
ATOM 771 N N . GLY A 1 105 ? 14.369 -7.435 7.614 1.00 96.81 105 GLY A N 1
ATOM 772 C CA . GLY A 1 105 ? 15.117 -6.174 7.658 1.00 96.81 105 GLY A CA 1
ATOM 773 C C . GLY A 1 105 ? 15.098 -5.384 6.344 1.00 96.81 105 GLY A C 1
ATOM 774 O O . GLY A 1 105 ? 15.310 -4.177 6.373 1.00 96.81 105 GLY A O 1
ATOM 775 N N . SER A 1 106 ? 14.795 -6.032 5.215 1.00 96.94 106 SER A N 1
ATOM 776 C CA . SER A 1 106 ? 14.625 -5.373 3.913 1.00 96.94 106 SER A CA 1
ATOM 777 C C . SER A 1 106 ? 13.202 -4.871 3.675 1.00 96.94 106 SER A C 1
ATOM 779 O O . SER A 1 106 ? 12.935 -4.326 2.611 1.00 96.94 106 SER A O 1
ATOM 781 N N . TRP A 1 107 ? 12.282 -5.055 4.626 1.00 97.31 107 TRP A N 1
ATOM 782 C CA . TRP A 1 107 ? 10.894 -4.623 4.505 1.00 97.31 107 TRP A CA 1
ATOM 783 C C . TRP A 1 107 ? 10.564 -3.540 5.526 1.00 97.31 107 TRP A C 1
ATOM 785 O O . TRP A 1 107 ? 10.924 -3.623 6.701 1.00 97.31 107 TRP A O 1
ATOM 795 N N . LYS A 1 108 ? 9.799 -2.541 5.092 1.00 96.38 108 LYS A N 1
ATOM 796 C CA . LYS A 1 108 ? 9.259 -1.494 5.955 1.00 96.38 108 LYS A CA 1
ATOM 797 C C . LYS A 1 108 ? 7.738 -1.535 5.928 1.00 96.38 108 LYS A C 1
ATOM 799 O O . LYS A 1 108 ? 7.127 -1.446 4.867 1.00 96.38 108 LYS A O 1
ATOM 804 N N . GLN A 1 109 ? 7.123 -1.631 7.104 1.00 94.56 109 GLN A N 1
ATOM 805 C CA . GLN A 1 109 ? 5.684 -1.437 7.243 1.00 94.56 109 GLN A CA 1
ATOM 806 C C . GLN A 1 109 ? 5.339 0.038 7.012 1.00 94.56 109 GLN A C 1
ATOM 808 O O . GLN A 1 109 ? 5.943 0.925 7.623 1.00 94.56 109 GLN A O 1
ATOM 813 N N . ILE A 1 110 ? 4.346 0.286 6.161 1.00 88.88 110 ILE A N 1
ATOM 814 C CA . ILE A 1 110 ? 3.740 1.601 5.969 1.00 88.88 110 ILE A CA 1
ATOM 815 C C . ILE A 1 110 ? 2.593 1.720 6.985 1.00 88.88 110 ILE A C 1
ATOM 817 O O . ILE A 1 110 ? 1.644 0.934 6.915 1.00 88.88 110 ILE A O 1
ATOM 821 N N . PRO A 1 111 ? 2.661 2.657 7.946 1.00 74.88 111 PRO A N 1
ATOM 822 C CA . PRO A 1 111 ? 1.574 2.861 8.894 1.00 74.88 111 PRO A CA 1
ATOM 823 C C . PRO A 1 111 ? 0.329 3.368 8.157 1.00 74.88 111 PRO A C 1
ATOM 825 O O . PRO A 1 111 ? 0.396 4.355 7.423 1.00 74.88 111 PRO A O 1
ATOM 828 N N . LEU A 1 112 ? -0.812 2.701 8.351 1.00 68.19 112 LEU A N 1
ATOM 829 C CA . LEU A 1 112 ? -2.098 3.232 7.907 1.00 68.19 112 LEU A CA 1
ATOM 830 C C . LEU A 1 112 ? -2.582 4.274 8.928 1.00 68.19 112 LEU A C 1
ATOM 832 O O . LEU A 1 112 ? -2.458 4.047 10.132 1.00 68.19 112 LEU A O 1
ATOM 836 N N . PRO A 1 113 ? -3.186 5.395 8.494 1.00 63.31 113 PRO A N 1
ATOM 837 C CA . PRO A 1 113 ? -3.655 6.446 9.401 1.00 63.31 113 PRO A CA 1
ATOM 838 C C . PRO A 1 113 ? -4.825 6.034 10.322 1.00 63.31 113 PRO A C 1
ATOM 840 O O . PRO A 1 113 ? -5.303 6.856 11.097 1.00 63.31 113 PRO A O 1
ATOM 843 N N . LEU A 1 114 ? -5.292 4.782 10.271 1.00 53.62 114 LEU A N 1
ATOM 844 C CA . LEU A 1 114 ? -6.456 4.304 11.028 1.00 53.62 114 LEU A CA 1
ATOM 845 C C . LEU A 1 114 ? -6.108 3.578 12.334 1.00 53.62 114 LEU A C 1
ATOM 847 O O . LEU A 1 114 ? -6.958 3.528 13.220 1.00 53.62 114 LEU A O 1
ATOM 851 N N . ASP A 1 115 ? -4.864 3.129 12.523 1.00 52.09 115 ASP A N 1
ATOM 852 C CA . ASP A 1 115 ? -4.441 2.506 13.791 1.00 52.09 115 ASP A CA 1
ATOM 853 C C . ASP A 1 115 ? -4.353 3.517 14.956 1.00 52.09 115 ASP A C 1
ATOM 855 O O . ASP A 1 115 ? -4.162 3.132 16.109 1.00 52.09 115 ASP A O 1
ATOM 859 N N . ALA A 1 116 ? -4.525 4.818 14.688 1.00 53.72 116 ALA A N 1
ATOM 860 C CA . ALA A 1 116 ? -4.447 5.879 15.694 1.00 53.72 116 ALA A CA 1
ATOM 861 C C . ALA A 1 116 ? -5.807 6.416 16.179 1.00 53.72 116 ALA A C 1
ATOM 863 O O . ALA A 1 116 ? -5.849 7.139 17.178 1.00 53.72 116 ALA A O 1
ATOM 864 N N . MET A 1 117 ? -6.932 6.078 15.540 1.00 56.62 117 MET A N 1
ATOM 865 C CA . MET A 1 117 ? -8.238 6.560 16.004 1.00 56.62 117 MET A CA 1
ATOM 866 C C . MET A 1 117 ? -8.891 5.554 16.946 1.00 56.62 117 MET A C 1
ATOM 868 O O . MET A 1 117 ? -9.838 4.850 16.603 1.00 56.62 117 MET A O 1
ATOM 872 N N . SER A 1 118 ? -8.397 5.514 18.184 1.00 67.69 118 SER A N 1
ATOM 873 C CA . SER A 1 118 ? -9.164 4.893 19.264 1.00 67.69 118 SER A CA 1
ATOM 874 C C . SER A 1 118 ? -10.514 5.605 19.420 1.00 67.69 118 SER A C 1
ATOM 876 O O . SER A 1 118 ? -10.635 6.802 19.141 1.00 67.69 118 SER A O 1
ATOM 878 N N . LYS A 1 119 ? -11.529 4.898 19.933 1.00 60.22 119 LYS A N 1
ATOM 879 C CA . LYS A 1 119 ? -12.825 5.509 20.271 1.00 60.22 119 LYS A CA 1
ATOM 880 C C . LYS A 1 119 ? -12.652 6.765 21.140 1.00 60.22 119 LYS A C 1
ATOM 882 O O . LYS A 1 119 ? -13.372 7.732 20.946 1.00 60.22 119 LYS A O 1
ATOM 887 N N . ALA A 1 120 ? -11.669 6.774 22.042 1.00 65.12 120 ALA A N 1
ATOM 888 C CA . ALA A 1 120 ? -11.354 7.930 22.879 1.00 65.12 120 ALA A CA 1
ATOM 889 C C . ALA A 1 120 ? -10.867 9.148 22.067 1.00 65.12 120 ALA A C 1
ATOM 891 O O . ALA A 1 120 ? -11.269 10.270 22.356 1.00 65.12 120 ALA A O 1
ATOM 892 N N . VAL A 1 121 ? -10.046 8.939 21.032 1.00 69.19 121 VAL A N 1
ATOM 893 C CA . VAL A 1 121 ? -9.580 10.007 20.124 1.00 69.19 121 VAL A CA 1
ATOM 894 C C . VAL A 1 121 ? -10.727 10.503 19.238 1.00 69.19 121 VAL A C 1
ATOM 896 O O . VAL A 1 121 ? -10.881 11.706 19.050 1.00 69.19 121 VAL A O 1
ATOM 899 N N . ALA A 1 122 ? -11.576 9.594 18.750 1.00 64.81 122 ALA A N 1
ATOM 900 C CA . ALA A 1 122 ? -12.770 9.959 17.989 1.00 64.81 122 ALA A CA 1
ATOM 901 C C . ALA A 1 122 ? -13.769 10.769 18.836 1.00 64.81 122 ALA A C 1
ATOM 903 O O . ALA A 1 122 ? -14.261 11.799 18.380 1.00 64.81 122 ALA A O 1
ATOM 904 N N . ASP A 1 123 ? -14.016 10.346 20.080 1.00 65.25 123 ASP A N 1
ATOM 905 C CA . ASP A 1 123 ? -14.867 11.066 21.029 1.00 65.25 123 ASP A CA 1
ATOM 906 C C . ASP A 1 123 ? -14.275 12.460 21.337 1.00 65.25 123 ASP A C 1
ATOM 908 O O . ASP A 1 123 ? -15.007 13.439 21.338 1.00 65.25 123 ASP A O 1
ATOM 912 N N . ALA A 1 124 ? -12.957 12.597 21.523 1.00 64.12 124 ALA A N 1
ATOM 913 C CA . ALA A 1 124 ? -12.326 13.893 21.802 1.00 64.12 124 ALA A CA 1
ATOM 914 C C . ALA A 1 124 ? -12.370 14.882 20.620 1.00 64.12 124 ALA A C 1
ATOM 916 O O . ALA A 1 124 ? -12.483 16.087 20.834 1.00 64.12 124 ALA A O 1
ATOM 917 N N . SER A 1 125 ? -12.254 14.397 19.380 1.00 64.88 125 SER A N 1
ATOM 918 C CA . SER A 1 125 ? -12.220 15.255 18.186 1.00 64.88 125 SER A CA 1
ATOM 919 C C . SER A 1 125 ? -13.595 15.551 17.589 1.00 64.88 125 SER A C 1
ATOM 921 O O . SER A 1 125 ? -13.758 16.592 16.955 1.00 64.88 125 SER A O 1
ATOM 923 N N . TYR A 1 126 ? -14.567 14.649 17.755 1.00 61.81 126 TYR A N 1
ATOM 924 C CA . TYR A 1 126 ? -15.845 14.714 17.039 1.00 61.81 126 TYR A CA 1
ATOM 925 C C . TYR A 1 126 ? -17.081 14.645 17.939 1.00 61.81 126 TYR A C 1
ATOM 927 O O . TYR A 1 126 ? -18.181 14.913 17.446 1.00 61.81 126 TYR A O 1
ATOM 935 N N . ALA A 1 127 ? -16.959 14.318 19.235 1.00 61.34 127 ALA A N 1
ATOM 936 C CA . ALA A 1 127 ? -18.092 14.532 20.129 1.00 61.34 127 ALA A CA 1
ATOM 937 C C . ALA A 1 127 ? -18.341 16.045 20.243 1.00 61.34 127 ALA A C 1
ATOM 939 O O . ALA A 1 127 ? -17.380 16.813 20.330 1.00 61.34 127 ALA A O 1
ATOM 940 N N . PRO A 1 128 ? -19.603 16.503 20.263 1.00 57.28 128 PRO A N 1
ATOM 941 C CA . PRO A 1 128 ? -19.912 17.896 20.543 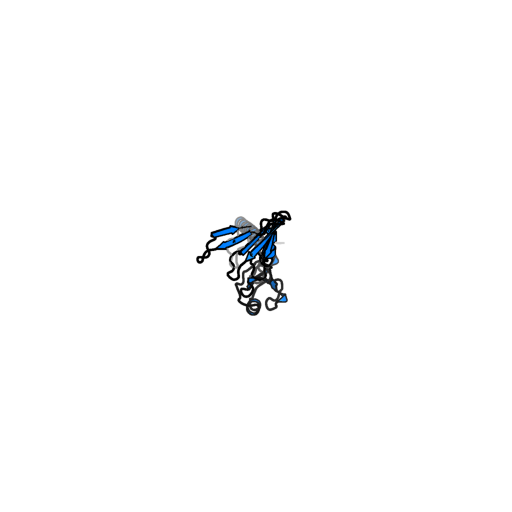1.00 57.28 128 PRO A CA 1
ATOM 942 C C . PRO A 1 128 ? -19.427 18.245 21.957 1.00 57.28 128 PRO A C 1
ATOM 944 O O . PRO A 1 128 ? -20.122 18.011 22.944 1.00 57.28 128 PRO A O 1
ATOM 947 N N . ALA A 1 129 ? -18.211 18.775 22.071 1.00 55.78 129 ALA A N 1
ATOM 948 C CA . ALA A 1 129 ? -17.707 19.352 23.301 1.00 55.78 129 ALA A CA 1
ATOM 949 C C . ALA A 1 129 ? -18.396 20.706 23.489 1.00 55.78 129 ALA A C 1
ATOM 951 O O . ALA A 1 129 ? -17.865 21.746 23.112 1.00 55.78 129 ALA A O 1
ATOM 952 N N . ASN A 1 130 ? -19.588 20.710 24.086 1.00 58.12 130 ASN A N 1
ATOM 953 C CA . ASN A 1 130 ? -19.852 21.815 24.996 1.00 58.12 130 ASN A CA 1
ATOM 954 C C . ASN A 1 130 ? -18.903 21.574 26.179 1.00 58.12 130 ASN A C 1
ATOM 956 O O . ASN A 1 130 ? -19.055 20.540 26.834 1.00 58.12 130 ASN A O 1
ATOM 960 N N . PRO A 1 131 ? -17.904 22.445 26.425 1.00 57.69 131 PRO A N 1
ATOM 961 C CA . PRO A 1 131 ? -16.833 22.203 27.404 1.00 57.69 131 PRO A CA 1
ATOM 962 C C . PRO A 1 131 ? -17.346 21.973 28.834 1.00 57.69 131 PRO A C 1
ATOM 964 O O . PRO A 1 131 ? -16.611 21.495 29.692 1.00 57.69 131 PRO A O 1
ATOM 967 N N . ASP A 1 132 ? -18.623 22.257 29.063 1.00 68.44 132 ASP A N 1
ATOM 968 C CA . ASP A 1 132 ? -19.295 22.172 30.344 1.00 68.44 132 ASP A CA 1
ATOM 969 C C . ASP A 1 132 ? -20.188 20.931 30.512 1.00 68.44 132 ASP A C 1
ATOM 971 O O . ASP A 1 132 ? -20.877 20.823 31.529 1.00 68.44 132 ASP A O 1
ATOM 975 N N . VAL A 1 133 ? -20.215 20.012 29.533 1.00 81.12 133 VAL A N 1
ATOM 976 C CA . VAL A 1 133 ? -21.019 18.780 29.597 1.00 81.12 133 VAL A CA 1
ATOM 977 C C . VAL A 1 133 ? -20.136 17.554 29.825 1.00 81.12 133 VAL A C 1
ATOM 979 O O . VAL A 1 133 ? -19.417 17.111 28.932 1.00 81.12 133 VAL A O 1
ATOM 982 N N . VAL A 1 134 ? -20.239 16.949 31.010 1.00 86.00 134 VAL A N 1
ATOM 983 C CA . VAL A 1 134 ? -19.546 15.702 31.373 1.00 86.00 134 VAL A CA 1
ATOM 984 C C . VAL A 1 134 ? -20.568 14.589 31.590 1.00 86.00 134 VAL A C 1
ATOM 986 O O . VAL A 1 134 ? -21.435 14.701 32.452 1.00 86.00 134 VAL A O 1
ATOM 989 N N . ILE A 1 135 ? -20.454 13.489 30.837 1.00 90.00 135 ILE A N 1
ATOM 990 C CA . ILE A 1 135 ? -21.320 12.303 30.968 1.00 90.00 135 ILE A CA 1
ATOM 991 C C . ILE A 1 135 ? -20.543 11.175 31.652 1.00 90.00 135 ILE A C 1
ATOM 993 O O . ILE A 1 135 ? -19.646 10.583 31.047 1.00 90.00 135 ILE A O 1
ATOM 997 N N . ASN A 1 136 ? -20.937 10.822 32.874 1.00 90.81 136 ASN A N 1
ATOM 998 C CA . ASN A 1 136 ? -20.348 9.724 33.639 1.00 90.81 136 ASN A CA 1
ATOM 999 C C . ASN A 1 136 ? -21.132 8.427 33.416 1.00 90.81 136 ASN A C 1
ATOM 1001 O O . ASN A 1 136 ? -22.366 8.428 33.372 1.00 90.81 136 ASN A O 1
ATOM 1005 N N . ARG A 1 137 ? -20.408 7.314 33.272 1.00 93.75 137 ARG A N 1
ATOM 1006 C CA . ARG A 1 137 ? -20.968 5.976 33.047 1.00 93.75 137 ARG A CA 1
ATOM 1007 C C . ARG A 1 137 ? -20.407 4.973 34.050 1.00 93.75 137 ARG A C 1
ATOM 1009 O O . ARG A 1 137 ? -19.307 5.174 34.558 1.00 93.75 137 ARG A O 1
ATOM 1016 N N . ASP A 1 138 ? -21.154 3.911 34.322 1.00 89.81 138 ASP A N 1
ATOM 1017 C CA . ASP A 1 138 ? -20.661 2.758 35.079 1.00 89.81 138 ASP A CA 1
ATOM 1018 C C . ASP A 1 138 ? -19.822 1.800 34.209 1.00 89.81 138 ASP A C 1
ATOM 1020 O O . ASP A 1 138 ? -19.599 2.034 33.017 1.00 89.81 138 ASP A O 1
ATOM 1024 N N . SER A 1 139 ? -19.350 0.702 34.807 1.00 86.56 139 SER A N 1
ATOM 1025 C CA . SER A 1 139 ? -18.572 -0.340 34.121 1.00 86.56 139 SER A CA 1
ATOM 1026 C C . SER A 1 139 ? -19.357 -1.094 33.040 1.00 86.56 139 SER A C 1
ATOM 1028 O O . SER A 1 139 ? -18.744 -1.735 32.189 1.00 86.56 139 SER A O 1
ATOM 1030 N N . GLY A 1 140 ? -20.690 -1.004 33.045 1.00 84.94 140 GLY A N 1
ATOM 1031 C CA . GLY A 1 140 ? -21.570 -1.532 32.003 1.00 84.94 140 GLY A CA 1
ATOM 1032 C C . GLY A 1 140 ? -21.849 -0.533 30.876 1.00 84.94 140 GLY A C 1
ATOM 1033 O O . GLY A 1 140 ? -22.588 -0.854 29.947 1.00 84.94 140 GLY A O 1
ATOM 1034 N N . GLY A 1 141 ? -21.281 0.677 30.937 1.00 86.12 141 GLY A N 1
ATOM 1035 C CA . GLY A 1 141 ? -21.494 1.737 29.950 1.00 86.12 141 GLY A CA 1
ATOM 1036 C C . GLY A 1 141 ? -22.808 2.504 30.125 1.00 86.12 141 GLY A C 1
ATOM 1037 O O . GLY A 1 141 ? -23.160 3.320 29.267 1.00 86.12 141 GLY A O 1
ATOM 1038 N N . VAL A 1 142 ? -23.533 2.289 31.224 1.00 89.62 142 VAL A N 1
ATOM 1039 C CA . VAL A 1 142 ? -24.802 2.963 31.505 1.00 89.62 142 VAL A CA 1
ATOM 1040 C C . VAL A 1 142 ? -24.538 4.329 32.128 1.00 89.62 142 VAL A C 1
ATOM 1042 O O . VAL A 1 142 ? -23.699 4.467 33.010 1.00 89.62 142 VAL A O 1
ATOM 1045 N N . VAL A 1 143 ? -25.263 5.360 31.684 1.00 92.81 143 VAL A N 1
ATOM 1046 C CA . VAL A 1 143 ? -25.119 6.728 32.213 1.00 92.81 143 VAL A CA 1
ATOM 1047 C C . VAL A 1 143 ? -25.616 6.806 33.659 1.00 92.81 143 VAL A C 1
ATOM 1049 O O . VAL A 1 143 ? -26.776 6.478 33.924 1.00 92.81 143 VAL A O 1
ATOM 1052 N N . THR A 1 144 ? -24.755 7.285 34.560 1.00 95.44 144 THR A N 1
ATOM 1053 C CA . THR A 1 144 ? -25.019 7.454 36.001 1.00 95.44 144 THR A CA 1
ATOM 1054 C C . THR A 1 144 ? -25.143 8.919 36.407 1.00 95.44 144 THR A C 1
ATOM 1056 O O . THR A 1 144 ? -25.899 9.249 37.322 1.00 95.44 144 THR A O 1
ATOM 1059 N N . SER A 1 145 ? -24.453 9.827 35.717 1.00 94.88 145 SER A N 1
ATOM 1060 C CA . SER A 1 145 ? -24.676 11.260 35.882 1.00 94.88 145 SER A CA 1
ATOM 1061 C C . SER A 1 145 ? -24.297 12.064 34.646 1.00 94.88 145 SER A C 1
ATOM 1063 O O . SER A 1 145 ? -23.490 11.638 33.819 1.00 94.88 145 SER A O 1
ATOM 1065 N N . VAL A 1 146 ? -24.903 13.242 34.535 1.00 92.94 146 VAL A N 1
ATOM 1066 C CA . VAL A 1 146 ? -24.571 14.263 33.542 1.00 92.94 146 VAL A CA 1
ATOM 1067 C C . VAL A 1 146 ? -24.340 15.570 34.286 1.00 92.94 146 VAL A C 1
ATOM 1069 O O . VAL A 1 146 ? -25.233 16.045 34.982 1.00 92.94 146 VAL A O 1
ATOM 1072 N N . VAL A 1 147 ? -23.146 16.138 34.173 1.00 90.25 147 VAL A N 1
ATOM 1073 C CA . VAL A 1 147 ? -22.831 17.477 34.679 1.00 90.25 147 VAL A CA 1
ATOM 1074 C C . VAL A 1 147 ? -22.959 18.439 33.512 1.00 90.25 147 VAL A C 1
ATOM 1076 O O . VAL A 1 147 ? -22.333 18.202 32.490 1.00 90.25 147 VAL A O 1
ATOM 1079 N N . GLU A 1 148 ? -23.759 19.491 33.661 1.00 87.88 148 GLU A N 1
ATOM 1080 C CA . GLU A 1 148 ? -23.938 20.546 32.657 1.00 87.88 148 GLU A CA 1
ATOM 1081 C C . GLU A 1 148 ? -23.711 21.898 33.333 1.00 87.88 148 GLU A C 1
ATOM 1083 O O . GLU A 1 148 ? -24.406 22.218 34.300 1.00 87.88 148 GLU A O 1
ATOM 1088 N N . ASN A 1 149 ? -22.751 22.697 32.860 1.00 82.06 149 ASN A N 1
ATOM 1089 C CA . ASN A 1 149 ? -22.431 24.020 33.425 1.00 82.06 149 ASN A CA 1
ATOM 1090 C C . ASN A 1 149 ? -22.176 23.967 34.945 1.00 82.06 149 ASN A C 1
ATOM 1092 O O . ASN A 1 149 ? -22.661 24.803 35.706 1.00 82.06 149 ASN A O 1
ATOM 1096 N N . GLY A 1 150 ? -21.470 22.925 35.401 1.00 81.38 150 GLY A N 1
ATOM 1097 C CA . GLY A 1 150 ? -21.179 22.676 36.818 1.00 81.38 150 GLY A CA 1
ATOM 1098 C C . GLY A 1 150 ? -22.344 22.104 37.639 1.00 81.38 150 GLY A C 1
ATOM 1099 O O . GLY A 1 150 ? -22.157 21.768 38.807 1.00 81.38 150 GLY A O 1
ATOM 1100 N N . LEU A 1 151 ? -23.533 21.933 37.052 1.00 88.69 151 LEU A N 1
ATOM 1101 C CA . LEU A 1 151 ? -24.708 21.385 37.726 1.00 88.69 151 LEU A CA 1
ATOM 1102 C C . LEU A 1 151 ? -24.844 19.880 37.455 1.00 88.69 151 LEU A C 1
ATOM 1104 O O . LEU A 1 151 ? -25.093 19.458 36.327 1.00 88.69 151 LEU A O 1
ATOM 1108 N N . SER A 1 152 ? -24.709 19.057 38.499 1.00 93.50 152 SER A N 1
ATOM 1109 C CA . SER A 1 152 ? -24.781 17.593 38.383 1.00 93.50 152 SER A CA 1
ATOM 1110 C C . SER A 1 152 ? -26.220 17.078 38.361 1.00 93.50 152 SER A C 1
ATOM 1112 O O . SER A 1 152 ? -27.007 17.374 39.257 1.00 93.50 152 SER A O 1
ATOM 1114 N N . THR A 1 153 ? -26.553 16.261 37.367 1.00 96.44 153 THR A N 1
ATOM 1115 C CA . THR A 1 153 ? -27.782 15.468 37.297 1.00 96.44 153 THR A CA 1
ATOM 1116 C C . THR A 1 153 ? -27.436 14.003 37.527 1.00 96.44 153 THR A C 1
ATOM 1118 O O . THR A 1 153 ? -26.826 13.372 36.669 1.00 96.44 153 THR A O 1
ATOM 1121 N N . VAL A 1 154 ? -27.819 13.450 38.674 1.00 97.06 154 VAL A N 1
ATOM 1122 C CA . VAL A 1 154 ? -27.601 12.043 39.035 1.00 97.06 154 VAL A CA 1
ATOM 1123 C C . VAL A 1 154 ? -28.820 11.220 38.635 1.00 97.06 154 VAL A C 1
ATOM 1125 O O . VAL A 1 154 ? -29.956 11.599 38.930 1.0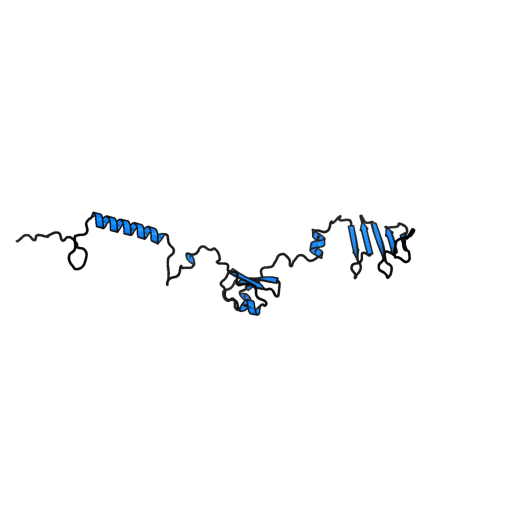0 97.06 154 VAL A O 1
ATOM 1128 N N . LEU A 1 155 ? -28.572 10.092 37.973 1.00 97.31 155 LEU A N 1
ATOM 1129 C CA . LEU A 1 155 ? -29.568 9.146 37.483 1.00 97.31 155 LEU A CA 1
ATOM 1130 C C . LEU A 1 155 ? -29.353 7.806 38.190 1.00 97.31 155 LEU A C 1
ATOM 1132 O O . LEU A 1 155 ? -28.272 7.226 38.104 1.00 97.31 155 LEU A O 1
ATOM 1136 N N . THR A 1 156 ? -30.381 7.288 38.859 1.00 95.94 156 THR A N 1
ATOM 1137 C CA . THR A 1 156 ? -30.354 5.926 39.418 1.00 95.94 156 THR A CA 1
ATOM 1138 C C . THR A 1 156 ? -31.316 5.025 38.664 1.00 95.94 156 THR A C 1
ATOM 1140 O O . THR A 1 156 ? -32.288 5.492 38.063 1.00 95.94 156 THR A O 1
ATOM 1143 N N . ARG A 1 157 ? -31.047 3.720 38.671 1.00 93.94 157 ARG A N 1
ATOM 1144 C CA . ARG A 1 157 ? -31.840 2.728 37.945 1.00 93.94 157 ARG A CA 1
ATOM 1145 C C . ARG A 1 157 ? -32.289 1.608 38.863 1.00 93.94 157 ARG A C 1
ATOM 1147 O O . ARG A 1 157 ? -31.619 1.294 39.843 1.00 93.94 157 ARG A O 1
ATOM 1154 N N . ASN A 1 158 ? -33.422 1.018 38.514 1.00 90.62 158 ASN A N 1
ATOM 1155 C CA . ASN A 1 158 ? -33.903 -0.218 39.110 1.00 90.62 158 ASN A CA 1
ATOM 1156 C C . ASN A 1 158 ? -33.065 -1.401 38.597 1.00 90.62 158 ASN A C 1
ATOM 1158 O O . ASN A 1 158 ? -32.315 -1.281 37.625 1.00 90.62 158 ASN A O 1
ATOM 1162 N N . SER A 1 159 ? -33.227 -2.567 39.219 1.00 88.88 159 SER A N 1
ATOM 1163 C CA . SER A 1 159 ? -32.560 -3.810 38.805 1.00 88.88 159 SER A CA 1
ATOM 1164 C C . SER A 1 159 ? -32.909 -4.253 37.379 1.00 88.88 159 SER A C 1
ATOM 1166 O O . SER A 1 159 ? -32.122 -4.955 36.754 1.00 88.88 159 SER A O 1
ATOM 1168 N N . ASP A 1 160 ? -34.052 -3.820 36.843 1.00 88.19 160 ASP A N 1
ATOM 1169 C CA . ASP A 1 160 ? -34.472 -4.058 35.457 1.00 88.19 160 ASP A CA 1
ATOM 1170 C C . ASP A 1 160 ? -33.840 -3.077 34.444 1.00 88.19 160 ASP A C 1
ATOM 1172 O O . ASP A 1 160 ? -34.148 -3.116 33.254 1.00 88.19 160 ASP A O 1
ATOM 1176 N N . GLY A 1 161 ? -32.974 -2.167 34.907 1.00 88.88 161 GLY A N 1
ATOM 1177 C CA . GLY A 1 161 ? -32.311 -1.149 34.094 1.00 88.88 161 GLY A CA 1
ATOM 1178 C C . GLY A 1 161 ? -33.163 0.089 33.792 1.00 88.88 161 GLY A C 1
ATOM 1179 O O . GLY A 1 161 ? -32.657 1.053 33.204 1.00 88.88 161 GLY A O 1
ATOM 1180 N N . SER A 1 162 ? -34.432 0.129 34.202 1.00 91.81 162 SER A N 1
ATOM 1181 C CA . SER A 1 162 ? -35.290 1.305 34.046 1.00 91.81 162 SER A CA 1
ATOM 1182 C C . SER A 1 162 ? -34.847 2.452 34.964 1.00 91.81 162 SER A C 1
ATOM 1184 O O . SER A 1 162 ? -34.290 2.237 36.038 1.00 91.81 162 SER A O 1
ATOM 1186 N N . LEU A 1 163 ? -35.078 3.700 34.541 1.00 93.75 163 LEU A N 1
ATOM 1187 C CA . LEU A 1 163 ? -34.763 4.877 35.359 1.00 93.75 163 LEU A CA 1
ATOM 1188 C C . LEU A 1 163 ? -35.665 4.913 36.602 1.00 93.75 163 LEU A C 1
ATOM 1190 O O . LEU A 1 163 ? -36.890 4.901 36.448 1.00 93.75 163 LEU A O 1
ATOM 1194 N N . ALA A 1 164 ? -35.046 4.980 37.782 1.00 95.25 164 ALA A N 1
ATOM 1195 C CA . ALA A 1 164 ? -35.693 4.984 39.091 1.00 95.25 164 ALA A CA 1
ATOM 1196 C C . ALA A 1 164 ? -35.792 6.400 39.663 1.00 95.25 164 ALA A C 1
ATOM 1198 O O . ALA A 1 164 ? -36.888 6.866 39.972 1.00 95.25 164 ALA A O 1
ATOM 1199 N N . THR A 1 165 ? -34.665 7.113 39.757 1.00 96.88 165 THR A N 1
ATOM 1200 C CA . THR A 1 165 ? -34.649 8.490 40.263 1.00 96.88 165 THR A CA 1
ATOM 1201 C C . THR A 1 165 ? -33.769 9.424 39.444 1.00 96.88 165 THR A C 1
ATOM 1203 O O . THR A 1 165 ? -32.826 8.999 38.772 1.00 96.88 165 THR A O 1
ATOM 1206 N N . VAL A 1 166 ? -34.092 10.717 39.520 1.00 96.69 166 VAL A N 1
ATOM 1207 C CA . VAL A 1 166 ? -33.322 11.821 38.943 1.00 96.69 166 VAL A CA 1
ATOM 1208 C C . VAL A 1 166 ? -33.162 12.913 39.993 1.00 96.69 166 VAL A C 1
ATOM 1210 O O . VAL A 1 166 ? -34.154 13.413 40.519 1.00 96.69 166 VAL A O 1
ATOM 1213 N N . LYS A 1 167 ? -31.929 13.336 40.268 1.00 96.19 167 LYS A N 1
ATOM 1214 C CA . LYS A 1 167 ? -31.639 14.480 41.146 1.00 96.19 167 LYS A CA 1
ATOM 1215 C C . LYS A 1 167 ? -30.756 15.477 40.408 1.00 96.19 167 LYS A C 1
ATOM 1217 O O . LYS A 1 167 ? -29.722 15.075 39.890 1.00 96.19 167 LYS A O 1
ATOM 1222 N N . ARG A 1 168 ? -31.136 16.759 40.371 1.00 94.81 168 ARG A N 1
ATOM 1223 C CA . ARG A 1 168 ? -30.354 17.826 39.720 1.00 94.81 168 ARG A CA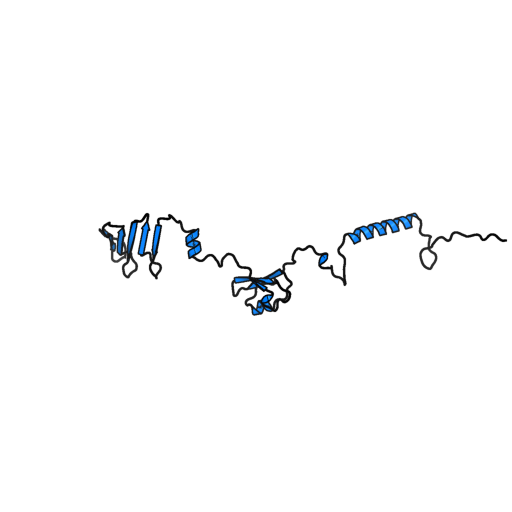 1
ATOM 1224 C C . ARG A 1 168 ? -29.860 18.839 40.749 1.00 94.81 168 ARG A C 1
ATOM 1226 O O . ARG A 1 168 ? -30.672 19.555 41.325 1.00 94.81 168 ARG A O 1
ATOM 1233 N N . GLY A 1 169 ? -28.549 18.908 40.958 1.00 92.19 169 GLY A N 1
ATOM 1234 C CA . GLY A 1 169 ? -27.927 19.735 41.991 1.00 92.19 169 GLY A CA 1
ATOM 1235 C C . GLY A 1 169 ? -28.567 19.481 43.354 1.00 92.19 169 GLY A C 1
ATOM 1236 O O . GLY A 1 169 ? -28.746 18.330 43.756 1.00 92.19 169 GLY A O 1
ATOM 1237 N N . ASP A 1 170 ? -28.987 20.559 44.011 1.00 93.12 170 ASP A N 1
ATOM 1238 C CA . ASP A 1 170 ? -29.662 20.515 45.312 1.00 93.12 170 ASP A CA 1
ATOM 1239 C C . ASP A 1 170 ? -31.191 20.396 45.217 1.00 93.12 170 ASP A C 1
ATOM 1241 O O . ASP A 1 170 ? -31.880 20.422 46.237 1.00 93.12 170 ASP A O 1
ATOM 1245 N N . ALA A 1 171 ? -31.750 20.238 44.011 1.00 93.31 171 ALA A N 1
ATOM 1246 C CA . ALA A 1 171 ? -33.182 20.015 43.857 1.00 93.31 171 ALA A CA 1
ATOM 1247 C C . ALA A 1 171 ? -33.617 18.692 44.527 1.00 93.31 171 ALA A C 1
ATOM 1249 O O . ALA A 1 171 ? -32.822 17.745 44.613 1.00 93.31 171 ALA A O 1
ATOM 1250 N N . PRO A 1 172 ? -34.890 18.586 44.956 1.00 95.81 172 PRO A N 1
ATOM 1251 C CA . PRO A 1 172 ? -35.449 17.337 45.461 1.00 95.81 172 PRO A CA 1
ATOM 1252 C C . PRO A 1 172 ? -35.279 16.180 44.472 1.00 95.81 172 PRO A C 1
ATOM 1254 O O . PRO A 1 172 ? -35.293 16.365 43.249 1.00 95.81 172 PRO A O 1
ATOM 1257 N N . THR A 1 173 ? -35.124 14.973 45.012 1.00 97.19 173 THR A N 1
ATOM 1258 C CA . THR A 1 173 ? -34.967 13.767 44.195 1.00 97.19 173 THR A CA 1
ATOM 1259 C C . THR A 1 173 ? -36.303 13.406 43.576 1.00 97.19 173 THR A C 1
ATOM 1261 O O . THR A 1 173 ? -37.246 13.064 44.278 1.00 97.19 173 THR A O 1
ATOM 1264 N N . LYS A 1 174 ? -36.369 13.413 42.248 1.00 97.62 174 LYS A N 1
ATOM 1265 C CA . LYS A 1 174 ? -37.559 12.973 41.533 1.00 97.62 174 LYS A CA 1
ATOM 1266 C C . LYS A 1 174 ? -37.558 11.459 41.399 1.00 97.62 174 LYS A C 1
ATOM 1268 O O . LYS A 1 174 ? -36.611 10.899 40.852 1.00 97.62 174 LYS A O 1
ATOM 1273 N N . THR A 1 175 ? -38.623 10.811 41.847 1.00 97.62 175 THR A N 1
ATOM 1274 C CA . THR A 1 175 ? -38.838 9.368 41.711 1.00 97.62 175 THR A CA 1
ATOM 1275 C C . THR A 1 175 ? -39.790 9.095 40.556 1.00 97.62 175 THR A C 1
ATOM 1277 O O . THR A 1 175 ? -40.837 9.731 40.437 1.00 97.62 175 THR A O 1
ATOM 1280 N N . VAL A 1 176 ? -39.420 8.152 39.693 1.00 97.25 176 VAL A N 1
ATOM 1281 C CA . VAL A 1 176 ? -40.213 7.730 38.537 1.00 97.25 176 VAL A CA 1
ATOM 1282 C C . VAL A 1 176 ? -41.012 6.489 38.921 1.00 97.25 176 VAL A C 1
ATOM 1284 O O . VAL A 1 176 ? -40.443 5.446 39.231 1.00 97.25 176 VAL A O 1
ATOM 1287 N N . THR A 1 177 ? -42.338 6.589 38.872 1.00 95.62 177 THR A N 1
ATOM 1288 C CA . THR A 1 177 ? -43.243 5.448 39.079 1.00 95.62 177 THR A CA 1
ATOM 1289 C C . THR A 1 177 ? -43.700 4.883 37.743 1.00 95.62 177 THR A C 1
ATOM 1291 O O . THR A 1 177 ? -43.880 5.625 36.770 1.00 95.62 177 THR A O 1
ATOM 1294 N N . ARG A 1 178 ? -43.859 3.558 37.684 1.00 94.25 178 ARG A N 1
ATOM 1295 C CA . ARG A 1 178 ? -44.259 2.827 36.480 1.00 94.25 178 ARG A CA 1
ATOM 1296 C C . ARG A 1 178 ? -45.382 1.843 36.786 1.00 94.25 178 ARG A C 1
ATOM 1298 O O . ARG A 1 178 ? -45.466 1.337 37.902 1.00 94.25 178 ARG A O 1
ATOM 1305 N N . ASN A 1 179 ? -46.217 1.549 35.793 1.00 92.12 179 ASN A N 1
ATOM 1306 C CA . ASN A 1 179 ? -47.184 0.453 35.879 1.00 92.12 179 ASN A CA 1
ATOM 1307 C C . ASN A 1 179 ? -46.519 -0.910 35.611 1.00 92.12 179 ASN A C 1
ATOM 1309 O O . ASN A 1 179 ? -45.342 -0.998 35.263 1.00 92.12 179 ASN A O 1
ATOM 1313 N N . SER A 1 180 ? -47.304 -1.983 35.718 1.00 89.50 180 SER A N 1
ATOM 1314 C CA . SER A 1 180 ? -46.869 -3.358 35.436 1.00 89.50 180 SER A CA 1
ATOM 1315 C C . SER A 1 180 ? -46.435 -3.603 33.984 1.00 89.50 180 SER A C 1
ATOM 1317 O O . SER A 1 180 ? -45.749 -4.584 33.720 1.00 89.50 180 SER A O 1
ATOM 1319 N N . ALA A 1 181 ? -46.789 -2.716 33.050 1.00 90.62 181 ALA A N 1
ATOM 1320 C CA . ALA A 1 181 ? -46.325 -2.746 31.663 1.00 90.62 181 ALA A CA 1
ATOM 1321 C C . ALA A 1 181 ? -45.024 -1.939 31.443 1.00 90.62 181 ALA A C 1
ATOM 1323 O O . ALA A 1 181 ? -44.591 -1.769 30.304 1.00 90.62 181 ALA A O 1
ATOM 1324 N N . GLY A 1 182 ? -44.408 -1.404 32.507 1.00 88.50 182 GLY A N 1
ATOM 1325 C CA . GLY A 1 182 ? -43.162 -0.626 32.453 1.00 88.50 182 GLY A CA 1
ATOM 1326 C C . GLY A 1 182 ? -43.326 0.834 32.004 1.00 88.50 182 GLY A C 1
ATOM 1327 O O . GLY A 1 182 ? -42.337 1.573 31.904 1.00 88.50 182 GLY A O 1
ATOM 1328 N N . GLN A 1 183 ? -44.558 1.287 31.757 1.00 92.50 183 GLN A N 1
ATOM 1329 C CA . GLN A 1 183 ? -44.856 2.657 31.332 1.00 92.50 183 GLN A CA 1
ATOM 1330 C C . GLN A 1 183 ? -44.796 3.612 32.522 1.00 92.50 183 GLN A C 1
ATOM 1332 O O . GLN A 1 183 ? -45.241 3.261 33.610 1.00 92.50 183 GLN A O 1
ATOM 1337 N N . ILE A 1 184 ? -44.280 4.827 32.316 1.00 94.56 184 ILE A N 1
ATOM 1338 C CA . ILE A 1 184 ? -44.227 5.855 33.365 1.00 94.56 184 ILE A CA 1
ATOM 1339 C C . ILE A 1 184 ? -45.649 6.312 33.697 1.00 94.56 184 ILE A C 1
ATOM 1341 O O . ILE A 1 184 ? -46.371 6.773 32.817 1.00 94.56 184 ILE A O 1
ATOM 1345 N N . THR A 1 185 ? -46.027 6.215 34.968 1.00 95.44 185 THR A N 1
ATOM 1346 C CA . THR A 1 185 ? -47.336 6.646 35.485 1.00 95.44 185 THR A CA 1
ATOM 1347 C C . THR A 1 185 ? -47.260 7.915 36.321 1.00 95.44 185 THR A C 1
ATOM 1349 O O . THR A 1 185 ? -48.284 8.543 36.568 1.00 95.44 185 THR A O 1
ATOM 1352 N N . GLY A 1 186 ? -46.065 8.314 36.753 1.00 94.25 186 GLY A N 1
ATOM 1353 C CA . GLY A 1 186 ? -45.894 9.530 37.534 1.00 94.25 186 GLY A CA 1
ATOM 1354 C C . GLY A 1 186 ? -44.439 9.848 37.836 1.00 94.25 186 GLY A C 1
ATOM 1355 O O . GLY A 1 186 ? -43.577 8.967 37.843 1.00 94.25 186 GLY A O 1
ATOM 1356 N N . VAL A 1 187 ? -44.188 11.125 38.112 1.00 95.12 187 VAL A N 1
ATOM 1357 C CA . VAL A 1 187 ? -42.906 11.632 38.603 1.00 95.12 187 VAL A CA 1
ATOM 1358 C C . VAL A 1 187 ? -43.195 12.524 39.804 1.00 95.12 187 VAL A C 1
ATOM 1360 O O . VAL A 1 187 ? -43.864 13.545 39.655 1.00 95.12 187 VAL A O 1
ATOM 1363 N N . SER A 1 188 ? -42.708 12.140 40.981 1.00 92.81 188 SER A N 1
ATOM 1364 C CA . SER A 1 188 ? -42.901 12.888 42.232 1.00 92.81 188 SER A CA 1
ATOM 1365 C C . SER A 1 188 ? -41.562 13.337 42.805 1.00 92.81 188 SER A C 1
ATOM 1367 O O . SER A 1 188 ? -40.563 12.652 42.608 1.00 92.81 188 SER A O 1
ATOM 1369 N N . ALA A 1 189 ? -41.549 14.487 43.476 1.00 88.50 189 ALA A N 1
ATOM 1370 C CA . ALA A 1 189 ? -40.389 15.057 44.163 1.00 88.50 189 ALA A CA 1
ATOM 1371 C C . ALA A 1 189 ? -40.398 14.723 45.660 1.00 88.50 189 ALA A C 1
ATOM 1373 O O . ALA A 1 189 ? -41.509 14.467 46.177 1.00 88.50 189 ALA A O 1
#

pLDDT: mean 84.71, std 14.23, range [50.31, 98.25]